Protein AF-A0A3M0K3V3-F1 (afdb_monomer)

Sequence (200 aa):
MVSILIENVFGGDDMLPFDIKQTYRFIFDAVGMIVFKQEWEDNCAKQLALITGADHLLHSSSLQRLMGTDPTMINPQAQAEGLRAHKVMTATHAAREAICSASTVIARPLPWSTIKQSESESFTQFVDRLQAALDSSALPSEAKGPVLAECLRQQCSSATKDILRSLPPGSNIADVIRHVTKEEHLAPIQAAVRTAINLP

Nearest PDB structures (foldseek):
  7no0-assembly1_A  TM=6.655E-01  e=4.918E-10  Rous sarcoma virus - Prague C
  7no2-assembly1_A  TM=5.886E-01  e=9.437E-09  Rous sarcoma virus - Prague C
  5a9e-assembly3_M  TM=5.666E-01  e=2.211E-08  Rous sarcoma virus
  5a9e-assembly1_C  TM=5.462E-01  e=1.098E-07  Rous sarcoma virus
  5a9e-assembly7_Q  TM=5.408E-01  e=5.179E-08  Rous sarcoma virus

InterPro domains:
  IPR008916 Retrovirus capsid, C-terminal [G3DSA:1.10.1200.30] (110-197)
  IPR008919 Retrovirus capsid, N-terminal [G3DSA:1.10.375.10] (1-105)
  IPR008919 Retrovirus capsid, N-terminal [SSF47943] (5-99)
  IPR045345 Retroviral nucleocapsid Gag protein p24, C-terminal domain [PF19317] (111-178)
  IPR050195 Primate lentivirus group Gag polyprotein-like [PTHR40389] (5-180)

pLDDT: mean 85.59, std 10.8, range [44.0, 96.88]

Solvent-accessible surface area (backbone atoms only — not comparable to full-atom values): 11490 Å² total; per-residue (Å²): 110,70,68,60,51,48,46,71,77,53,63,87,66,74,37,52,43,54,52,49,58,57,60,47,59,78,76,34,56,79,69,39,46,53,48,26,52,52,40,25,50,53,40,44,47,56,61,59,70,67,64,84,49,86,86,35,89,66,49,94,63,50,63,40,57,45,61,36,63,32,86,87,25,72,48,63,68,42,35,65,75,70,46,54,69,71,50,29,44,49,34,34,51,22,40,53,56,9,47,57,53,28,48,61,71,61,52,72,66,62,56,51,89,74,56,60,38,48,92,90,52,55,70,66,62,40,49,52,54,42,48,53,21,46,71,75,39,94,63,55,78,83,49,46,60,63,50,48,56,53,42,58,72,69,28,45,30,71,72,54,45,59,56,57,68,75,52,67,88,87,64,51,71,69,58,50,50,57,49,49,59,51,49,64,64,43,47,64,55,54,52,51,51,53,52,64,71,68,58,132

Mean predicted aligned error: 12.03 Å

Organism: NCBI:txid333673

Foldseek 3Di:
DLLVCLCVVQVPDQDFLVRLVVVCPVVDDPVLVVQLVVQLLVQLVVVVVPDDDCPDPCRVPDSCLLNQNPPQRVDVVSNVVVDDPVSSVSSSVSSSRSCVVSCLVPDPLDQLVPQAADPPHAPVRSLVSSLVNLVSDPDDPVVSQVVSVVCQCPRYDPVLNVQQVVDDPPDHPVRSVVRSNVVVVCVVVVVVVVVVVPDD

Secondary structure (DSSP, 8-state):
-HHHHHHHHHSS----HHHHHHHHTTT--HHHHHHHHHHHHHHHHHHHHT--STTSTTTT--HHHHTT--GGG-SHHHHHHHS-HHHHHHHHHHHHHHHHHHHHHH--PPPGGG----TTS-HHHHHHHHHHHHHTSS--HHHHHHHHHHHHHHHS-HHHHHHHTTSPTT--HHHHHHHHHHHHHHHHHHHHHHHHHT--

Radius of gyration: 24.45 Å; Cα contacts (8 Å, |Δi|>4): 172; chains: 1; bounding box: 53×47×76 Å

Structure (mmCIF, N/CA/C/O backbone):
data_AF-A0A3M0K3V3-F1
#
_entry.id   AF-A0A3M0K3V3-F1
#
loop_
_atom_site.group_PDB
_atom_site.id
_atom_site.type_symbol
_atom_site.label_atom_id
_atom_site.label_alt_id
_atom_site.label_comp_id
_atom_site.label_asym_id
_atom_site.label_entity_id
_atom_site.label_seq_id
_atom_site.pdbx_PDB_ins_code
_atom_site.Cartn_x
_atom_site.Cartn_y
_atom_site.Cartn_z
_atom_site.occupancy
_atom_site.B_iso_or_equiv
_atom_site.auth_seq_id
_atom_site.auth_comp_id
_atom_site.auth_asym_id
_atom_site.auth_atom_id
_atom_site.pdbx_PDB_model_num
ATOM 1 N N . MET A 1 1 ? -3.258 2.038 4.572 1.00 44.00 1 MET A N 1
ATOM 2 C CA . MET A 1 1 ? -2.436 3.275 4.587 1.00 44.00 1 MET A CA 1
ATOM 3 C C . MET A 1 1 ? -1.370 3.314 3.497 1.00 44.00 1 MET A C 1
ATOM 5 O O . MET A 1 1 ? -1.306 4.325 2.815 1.00 44.00 1 MET A O 1
ATOM 9 N N . VAL A 1 2 ? -0.568 2.259 3.291 1.00 50.28 2 VAL A N 1
ATOM 10 C CA . VAL A 1 2 ? 0.495 2.249 2.259 1.00 50.28 2 VAL A CA 1
ATOM 11 C C . VAL A 1 2 ? -0.061 2.488 0.844 1.00 50.28 2 VAL A C 1
ATOM 13 O O . VAL A 1 2 ? 0.464 3.344 0.145 1.00 50.28 2 VAL A O 1
ATOM 16 N N . SER A 1 3 ? -1.192 1.875 0.465 1.00 52.84 3 SER A N 1
ATOM 17 C CA . SER A 1 3 ? -1.798 2.099 -0.863 1.00 52.84 3 SER A CA 1
ATOM 18 C C . SER A 1 3 ? -2.249 3.544 -1.123 1.00 52.84 3 SER A C 1
ATOM 20 O O . SER A 1 3 ? -2.030 4.046 -2.213 1.00 52.84 3 SER A O 1
ATOM 22 N N . ILE A 1 4 ? -2.801 4.248 -0.126 1.00 53.72 4 ILE A N 1
ATOM 23 C CA . ILE A 1 4 ? -3.276 5.639 -0.292 1.00 53.72 4 ILE A CA 1
ATOM 24 C C . ILE A 1 4 ? -2.096 6.620 -0.383 1.00 53.72 4 ILE A C 1
ATOM 26 O O . ILE A 1 4 ? -2.151 7.584 -1.137 1.00 53.72 4 ILE A O 1
ATOM 30 N N . LEU A 1 5 ? -1.004 6.376 0.351 1.00 56.59 5 LEU A N 1
ATOM 31 C CA . LEU A 1 5 ? 0.225 7.168 0.216 1.00 56.59 5 LEU A CA 1
ATOM 32 C C . LEU A 1 5 ? 0.905 6.927 -1.136 1.00 56.59 5 LEU A C 1
ATOM 34 O O . LEU A 1 5 ? 1.424 7.871 -1.719 1.00 56.59 5 LEU A O 1
ATOM 38 N N . ILE A 1 6 ? 0.866 5.697 -1.657 1.00 60.03 6 ILE A N 1
ATOM 39 C CA . ILE A 1 6 ? 1.378 5.389 -2.997 1.00 60.03 6 ILE A CA 1
ATOM 40 C C . ILE A 1 6 ? 0.525 6.081 -4.069 1.00 60.03 6 ILE A C 1
ATOM 42 O O . ILE A 1 6 ? 1.064 6.714 -4.967 1.00 60.03 6 ILE A O 1
ATOM 46 N N . GLU A 1 7 ? -0.801 6.043 -3.965 1.00 56.75 7 GLU A N 1
ATOM 47 C CA . GLU A 1 7 ? -1.660 6.747 -4.923 1.00 56.75 7 GLU A CA 1
ATOM 48 C C . GLU A 1 7 ? -1.551 8.276 -4.808 1.00 56.75 7 GLU A C 1
ATOM 50 O O . GLU A 1 7 ? -1.544 8.959 -5.822 1.00 56.75 7 GLU A O 1
ATOM 55 N N . ASN A 1 8 ? -1.369 8.842 -3.614 1.00 57.31 8 ASN A N 1
ATOM 56 C CA . ASN A 1 8 ? -1.285 10.300 -3.452 1.00 57.31 8 ASN A CA 1
ATOM 57 C C . ASN A 1 8 ? 0.107 10.887 -3.744 1.00 57.31 8 ASN A C 1
ATOM 59 O O . ASN A 1 8 ? 0.194 12.016 -4.214 1.00 57.31 8 ASN A O 1
ATOM 63 N N . VAL A 1 9 ? 1.197 10.158 -3.470 1.00 58.03 9 VAL A N 1
ATOM 64 C CA . VAL A 1 9 ? 2.573 10.611 -3.772 1.00 58.03 9 VAL A CA 1
ATOM 65 C C . VAL A 1 9 ? 2.960 10.292 -5.218 1.00 58.03 9 VAL A C 1
ATOM 67 O O . VAL A 1 9 ? 3.797 10.982 -5.793 1.00 58.03 9 VAL A O 1
ATOM 70 N N . PHE A 1 10 ? 2.346 9.272 -5.824 1.00 57.00 10 PHE A N 1
ATOM 71 C CA . PHE A 1 10 ? 2.747 8.772 -7.138 1.00 57.00 10 PHE A CA 1
ATOM 72 C C . PHE A 1 10 ? 1.622 8.729 -8.168 1.00 57.00 10 PHE A C 1
ATOM 74 O O . PHE A 1 10 ? 1.891 8.282 -9.272 1.00 57.00 10 PHE A O 1
ATOM 81 N N . GLY A 1 11 ? 0.386 9.130 -7.860 1.00 57.09 11 GLY A N 1
ATOM 82 C CA . GLY A 1 11 ? -0.773 8.906 -8.737 1.00 57.09 11 GLY A CA 1
ATOM 83 C C . GLY A 1 11 ? -0.959 9.890 -9.890 1.00 57.09 11 GLY A C 1
ATOM 84 O O . GLY A 1 11 ? -1.790 9.621 -10.752 1.00 57.09 11 GLY A O 1
ATOM 85 N N . GLY A 1 12 ? -0.208 10.994 -9.941 1.00 63.62 12 GLY A N 1
ATOM 86 C CA . GLY A 1 12 ? -0.350 12.007 -10.997 1.00 63.62 12 GLY A CA 1
ATOM 87 C C . GLY A 1 12 ? 0.732 11.954 -12.073 1.00 63.62 12 GLY A C 1
ATOM 88 O O . GLY A 1 12 ? 0.415 11.936 -13.258 1.00 63.62 12 GLY A O 1
ATOM 89 N N . ASP A 1 13 ? 1.998 11.883 -11.656 1.00 76.62 13 ASP A N 1
ATOM 90 C CA . ASP A 1 13 ? 3.121 12.202 -12.538 1.00 76.62 13 ASP A CA 1
ATOM 91 C C . ASP A 1 13 ? 3.967 10.977 -12.902 1.00 76.62 13 ASP A C 1
ATOM 93 O O . ASP A 1 13 ? 4.193 10.068 -12.093 1.00 76.62 13 ASP A O 1
ATOM 97 N N . ASP A 1 14 ? 4.449 10.978 -14.142 1.00 88.50 14 ASP A N 1
ATOM 98 C CA . ASP A 1 14 ? 5.457 10.045 -14.628 1.00 88.50 14 ASP A CA 1
ATOM 99 C C . ASP A 1 14 ? 6.816 10.388 -14.021 1.00 88.50 14 ASP A C 1
ATOM 101 O O . ASP A 1 14 ? 7.276 11.528 -14.085 1.00 88.50 14 ASP A O 1
ATOM 105 N N . MET A 1 15 ? 7.482 9.388 -13.453 1.00 90.56 15 MET A N 1
ATOM 106 C CA . MET A 1 15 ? 8.757 9.559 -12.767 1.00 90.56 15 MET A CA 1
ATOM 107 C C . MET A 1 15 ? 9.889 8.941 -13.575 1.00 90.56 15 MET A C 1
ATOM 109 O O . MET A 1 15 ? 9.774 7.827 -14.097 1.00 90.56 15 MET A O 1
ATOM 113 N N . LEU A 1 16 ? 11.031 9.630 -13.641 1.00 94.25 16 LEU A N 1
ATOM 114 C CA . LEU A 1 16 ? 12.219 9.022 -14.223 1.00 94.25 16 LEU A CA 1
ATOM 115 C C . LEU A 1 16 ? 12.662 7.837 -13.351 1.00 94.25 16 LEU A C 1
ATOM 117 O O . LEU A 1 16 ? 12.453 7.840 -12.133 1.00 94.25 16 LEU A O 1
ATOM 121 N N . PRO A 1 17 ? 13.346 6.834 -13.926 1.00 94.12 17 PRO A N 1
ATOM 122 C CA . PRO A 1 17 ? 13.911 5.732 -13.151 1.00 94.12 17 PRO A CA 1
ATOM 123 C C . PRO A 1 17 ? 14.809 6.186 -11.989 1.00 94.12 17 PRO A C 1
ATOM 125 O O . PRO A 1 17 ? 14.917 5.492 -10.978 1.00 94.12 17 PRO A O 1
ATOM 128 N N . PHE A 1 18 ? 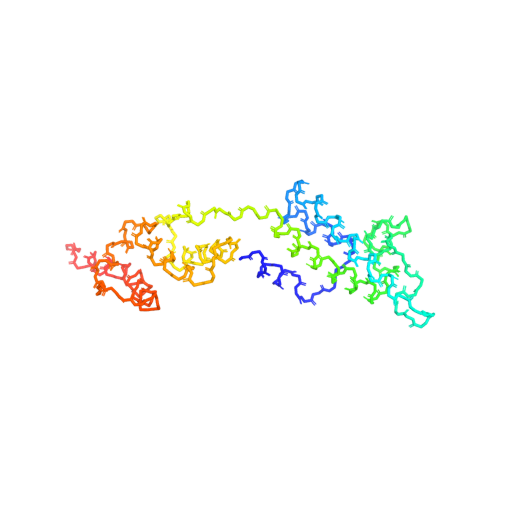15.470 7.338 -12.121 1.00 93.44 18 PHE A N 1
ATOM 129 C CA . PHE A 1 18 ? 16.208 7.974 -11.037 1.00 93.44 18 PHE A CA 1
ATOM 130 C C . PHE A 1 18 ? 15.284 8.385 -9.886 1.00 93.44 18 PHE A C 1
ATOM 132 O O . PHE A 1 18 ? 15.542 7.991 -8.748 1.00 93.44 18 PHE A O 1
ATOM 139 N N . ASP A 1 19 ? 14.207 9.115 -10.177 1.00 91.31 19 ASP A N 1
ATOM 140 C CA . ASP A 1 19 ? 13.255 9.605 -9.177 1.00 91.31 19 ASP A CA 1
ATOM 141 C C . ASP A 1 19 ? 12.572 8.439 -8.467 1.00 91.31 19 ASP A C 1
ATOM 143 O O . ASP A 1 19 ? 12.566 8.388 -7.244 1.00 91.31 19 ASP A O 1
ATOM 147 N N . ILE A 1 20 ? 12.135 7.430 -9.225 1.00 91.19 20 ILE A N 1
ATOM 148 C CA . ILE A 1 20 ? 11.633 6.145 -8.718 1.00 91.19 20 ILE A CA 1
ATOM 149 C C . ILE A 1 20 ? 12.581 5.589 -7.643 1.00 91.19 20 ILE A C 1
ATOM 151 O O . ILE A 1 20 ? 12.189 5.386 -6.494 1.00 91.19 20 ILE A O 1
ATOM 155 N N . LYS A 1 21 ? 13.869 5.416 -7.965 1.00 90.00 21 LYS A N 1
ATOM 156 C CA . LYS A 1 21 ? 14.853 4.878 -7.010 1.00 90.00 21 LYS A CA 1
ATOM 157 C C . LYS A 1 21 ? 15.019 5.749 -5.770 1.00 90.00 21 LYS A C 1
ATOM 159 O O . LYS A 1 21 ? 15.239 5.195 -4.696 1.00 90.00 21 LYS A O 1
ATOM 164 N N . GLN A 1 22 ? 14.973 7.075 -5.898 1.00 88.44 22 GLN A N 1
ATOM 165 C CA . GLN A 1 22 ? 15.101 7.964 -4.743 1.00 88.44 22 GLN A CA 1
ATOM 166 C C . GLN A 1 22 ? 13.856 7.902 -3.865 1.00 88.44 22 GLN A C 1
ATOM 168 O O . GLN A 1 22 ? 13.972 7.689 -2.660 1.00 88.44 22 GLN A O 1
ATOM 173 N N . THR A 1 23 ? 12.672 8.015 -4.459 1.00 85.69 23 THR A N 1
ATOM 174 C CA . THR A 1 23 ? 11.418 8.071 -3.714 1.00 85.69 23 THR A CA 1
ATOM 175 C C . THR A 1 23 ? 11.155 6.763 -2.970 1.00 85.69 23 THR A C 1
ATOM 177 O 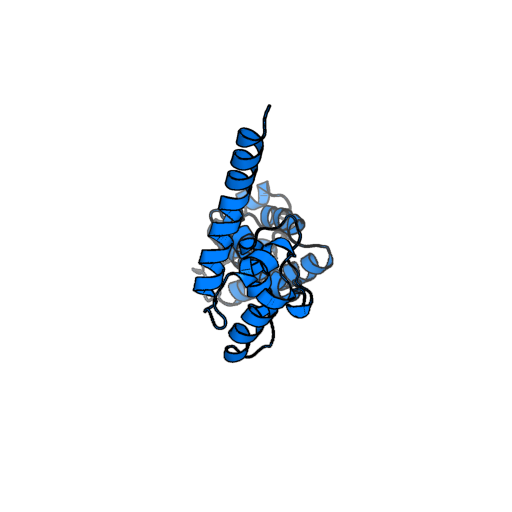O . THR A 1 23 ? 10.779 6.784 -1.799 1.00 85.69 23 THR A O 1
ATOM 180 N N . TYR A 1 24 ? 11.443 5.608 -3.578 1.00 83.19 24 TYR A N 1
ATOM 181 C CA . TYR A 1 24 ? 11.188 4.319 -2.922 1.00 83.19 24 TYR A CA 1
ATOM 182 C C . TYR A 1 24 ? 12.138 3.997 -1.768 1.00 83.19 24 TYR A C 1
ATOM 184 O O . TYR A 1 24 ? 11.752 3.255 -0.865 1.00 83.19 24 TYR A O 1
ATOM 192 N N . ARG A 1 25 ? 13.315 4.631 -1.696 1.00 84.25 25 ARG A N 1
ATOM 193 C CA . ARG A 1 25 ? 14.196 4.530 -0.517 1.00 84.25 25 ARG A CA 1
ATOM 194 C C . ARG A 1 25 ? 13.604 5.156 0.743 1.00 84.25 25 ARG A C 1
ATOM 196 O O . ARG A 1 25 ? 14.076 4.849 1.831 1.00 84.25 25 ARG A O 1
ATOM 203 N N . PHE A 1 26 ? 12.605 6.027 0.612 1.00 81.62 26 PHE A N 1
ATOM 204 C CA . PHE A 1 26 ? 11.873 6.568 1.759 1.00 81.62 26 PHE A CA 1
ATOM 205 C C . PHE A 1 26 ? 10.733 5.651 2.219 1.00 81.62 26 PHE A C 1
ATOM 207 O O . PHE A 1 26 ? 10.232 5.821 3.327 1.00 81.62 26 PHE A O 1
ATOM 214 N N . ILE A 1 27 ? 10.319 4.692 1.385 1.00 78.50 27 ILE A N 1
ATOM 215 C CA . ILE A 1 27 ? 9.179 3.804 1.651 1.00 78.50 27 ILE A CA 1
ATOM 216 C C . ILE A 1 27 ? 9.640 2.473 2.235 1.00 78.50 27 ILE A C 1
ATOM 218 O O . ILE A 1 27 ? 9.008 1.954 3.153 1.00 78.50 27 ILE A O 1
ATOM 222 N N . PHE A 1 28 ? 10.737 1.925 1.717 1.00 83.75 28 PHE A N 1
ATOM 223 C CA . PHE A 1 28 ? 11.230 0.616 2.116 1.00 83.75 28 PHE A CA 1
ATOM 224 C C . PHE A 1 28 ? 12.559 0.696 2.860 1.00 83.75 28 PHE A C 1
ATOM 226 O O . PHE A 1 28 ? 13.449 1.475 2.517 1.00 83.75 28 PHE A O 1
ATOM 233 N N . ASP A 1 29 ? 12.707 -0.177 3.856 1.00 82.62 29 ASP A N 1
ATOM 234 C CA . ASP A 1 29 ? 13.995 -0.462 4.477 1.00 82.62 29 ASP A CA 1
ATOM 235 C C . ASP A 1 29 ? 14.894 -1.299 3.542 1.00 82.62 29 ASP A C 1
ATOM 237 O O . ASP A 1 29 ? 14.541 -1.612 2.403 1.00 82.62 29 ASP A O 1
ATOM 241 N N . ALA A 1 30 ? 16.089 -1.671 4.008 1.00 85.44 30 ALA A N 1
ATOM 242 C CA . ALA A 1 30 ? 17.052 -2.401 3.184 1.00 85.44 30 ALA A CA 1
ATOM 243 C C . ALA A 1 30 ? 16.507 -3.738 2.644 1.00 85.44 30 ALA A C 1
ATOM 245 O O . ALA A 1 30 ? 16.798 -4.089 1.502 1.00 85.44 30 ALA A O 1
ATOM 246 N N . VAL A 1 31 ? 15.712 -4.469 3.436 1.00 85.62 31 VAL A N 1
ATOM 247 C CA . VAL A 1 31 ? 15.115 -5.745 3.011 1.00 85.62 31 VAL A CA 1
ATOM 248 C C . VAL A 1 31 ? 14.016 -5.483 1.994 1.00 85.62 31 VAL A C 1
ATOM 250 O O . VAL A 1 31 ? 13.957 -6.138 0.953 1.00 85.62 31 VAL A O 1
ATOM 253 N N . GLY A 1 32 ? 13.182 -4.480 2.254 1.00 86.69 32 GLY A N 1
ATOM 254 C CA . GLY A 1 32 ? 12.108 -4.126 1.354 1.00 86.69 32 GLY A CA 1
ATOM 255 C C . GLY A 1 32 ? 12.575 -3.620 -0.005 1.00 86.69 32 GLY A C 1
ATOM 256 O O . GLY A 1 32 ? 11.995 -3.965 -1.033 1.00 86.69 32 GLY A O 1
ATOM 257 N N . MET A 1 33 ? 13.692 -2.894 -0.027 1.00 88.88 33 MET A N 1
ATOM 258 C CA . MET A 1 33 ? 14.334 -2.443 -1.258 1.00 88.88 33 MET A CA 1
ATOM 259 C C . MET A 1 33 ? 14.835 -3.600 -2.133 1.00 88.88 33 MET A C 1
ATOM 261 O O . MET A 1 33 ? 14.846 -3.461 -3.356 1.00 88.88 33 MET A O 1
ATOM 265 N N . ILE A 1 34 ? 15.231 -4.736 -1.543 1.00 91.31 34 ILE A N 1
ATOM 266 C CA . ILE A 1 34 ? 15.637 -5.930 -2.303 1.00 91.31 34 ILE A CA 1
ATOM 267 C C . ILE A 1 34 ? 14.433 -6.507 -3.050 1.00 91.31 34 ILE A C 1
ATOM 269 O O . ILE A 1 34 ? 14.517 -6.722 -4.258 1.00 91.31 34 ILE A O 1
ATOM 273 N N . VAL A 1 35 ? 13.314 -6.702 -2.345 1.00 91.00 35 VAL A N 1
ATOM 274 C CA . VAL A 1 35 ? 12.078 -7.244 -2.932 1.00 91.00 35 VAL A CA 1
ATOM 275 C C . VAL A 1 35 ? 11.540 -6.301 -4.005 1.00 91.00 35 VAL A C 1
ATOM 277 O O . VAL A 1 35 ? 11.311 -6.724 -5.132 1.00 91.00 35 VAL A O 1
ATOM 280 N N . PHE A 1 36 ? 11.429 -5.005 -3.696 1.00 92.50 36 PHE A N 1
ATOM 281 C CA . PHE A 1 36 ? 10.979 -3.993 -4.652 1.00 92.50 36 PHE A CA 1
ATOM 282 C C . PHE A 1 36 ? 11.805 -3.995 -5.943 1.00 92.50 36 PHE A C 1
ATOM 284 O O . PHE A 1 36 ? 11.238 -3.966 -7.034 1.00 92.50 36 PHE A O 1
ATOM 291 N N . LYS A 1 37 ? 13.140 -4.039 -5.839 1.00 93.88 37 LYS A N 1
ATOM 292 C CA . LYS A 1 37 ? 14.011 -4.025 -7.018 1.00 93.88 37 LYS A CA 1
ATOM 293 C C . LYS A 1 37 ? 13.753 -5.235 -7.920 1.00 93.88 37 LYS A C 1
ATOM 295 O O . LYS A 1 37 ? 13.708 -5.053 -9.133 1.00 93.88 37 LYS A O 1
ATOM 300 N N . GLN A 1 38 ? 13.591 -6.424 -7.336 1.00 95.38 38 GLN A N 1
ATOM 301 C CA . GLN A 1 38 ? 13.311 -7.642 -8.097 1.00 95.38 38 GLN A CA 1
ATOM 302 C C . GLN A 1 38 ? 11.947 -7.563 -8.792 1.00 95.38 38 GLN A C 1
ATOM 304 O O . GLN A 1 38 ? 11.866 -7.771 -9.996 1.00 95.38 38 GLN A O 1
ATOM 309 N N . GLU A 1 39 ? 10.900 -7.172 -8.063 1.00 94.94 39 GLU A N 1
ATOM 310 C CA . GLU A 1 39 ? 9.550 -7.023 -8.620 1.00 94.94 39 GLU A CA 1
ATOM 311 C C . GLU A 1 39 ? 9.507 -5.987 -9.755 1.00 94.94 39 GLU A C 1
ATOM 313 O O . GLU A 1 39 ? 8.853 -6.185 -10.780 1.00 94.94 39 GLU A O 1
ATOM 318 N N . TRP A 1 40 ? 10.237 -4.876 -9.612 1.00 96.06 40 TRP A N 1
ATOM 319 C CA . TRP A 1 40 ? 10.295 -3.839 -10.642 1.00 96.06 40 TRP A CA 1
ATOM 320 C C . TRP A 1 40 ? 11.020 -4.320 -11.902 1.00 96.06 40 TRP A C 1
ATOM 322 O O . TRP A 1 40 ? 10.567 -4.045 -13.017 1.00 96.06 40 TRP A O 1
ATOM 332 N N . GLU A 1 41 ? 12.106 -5.076 -11.731 1.00 96.88 41 GLU A N 1
ATOM 333 C CA . GLU A 1 41 ? 12.832 -5.710 -12.828 1.00 96.88 41 GLU A CA 1
ATOM 334 C C . GLU A 1 41 ? 11.941 -6.706 -13.583 1.00 96.88 41 GLU A C 1
ATOM 336 O O . GLU A 1 41 ? 11.815 -6.610 -14.807 1.00 96.88 41 GLU A O 1
ATOM 341 N N . ASP A 1 42 ? 11.252 -7.587 -12.856 1.00 96.81 42 ASP A N 1
ATOM 342 C CA . ASP A 1 42 ? 10.353 -8.591 -13.426 1.00 96.81 42 ASP A CA 1
ATOM 343 C C . ASP A 1 42 ? 9.194 -7.935 -14.188 1.00 96.81 42 ASP A C 1
ATOM 345 O O . ASP A 1 42 ? 8.851 -8.353 -15.297 1.00 96.81 42 ASP A O 1
ATOM 349 N N . ASN A 1 43 ? 8.606 -6.868 -13.642 1.00 95.88 43 ASN A N 1
ATOM 350 C CA . ASN A 1 43 ? 7.525 -6.141 -14.305 1.00 95.88 43 ASN A CA 1
ATOM 351 C C . ASN A 1 43 ? 8.010 -5.415 -15.568 1.00 95.88 43 ASN A C 1
ATOM 353 O O . ASN A 1 43 ? 7.351 -5.493 -16.605 1.00 95.88 43 ASN A O 1
ATOM 357 N N . CYS A 1 44 ? 9.190 -4.787 -15.542 1.00 95.00 44 CYS A N 1
ATOM 358 C CA . CYS A 1 44 ? 9.791 -4.213 -16.749 1.00 95.00 44 CYS A CA 1
ATOM 359 C C . CYS A 1 44 ? 10.081 -5.287 -17.808 1.00 95.00 44 CYS A C 1
ATOM 361 O O . CYS A 1 44 ? 9.816 -5.076 -18.994 1.00 95.00 44 CYS A O 1
ATOM 363 N N . ALA A 1 45 ? 10.599 -6.447 -17.398 1.00 95.25 45 ALA A N 1
ATOM 364 C CA . ALA A 1 45 ? 10.885 -7.561 -18.295 1.00 95.25 45 ALA A CA 1
ATOM 365 C C . ALA A 1 45 ? 9.609 -8.106 -18.956 1.00 95.25 45 ALA A C 1
ATOM 367 O O . ALA A 1 45 ? 9.602 -8.323 -20.169 1.00 95.25 45 ALA A O 1
ATOM 368 N N . LYS A 1 46 ? 8.507 -8.240 -18.202 1.00 94.19 46 LYS A N 1
ATOM 369 C CA . LYS A 1 46 ? 7.189 -8.614 -18.746 1.00 94.19 46 LYS A CA 1
ATOM 370 C C . LYS A 1 46 ? 6.734 -7.639 -19.833 1.00 94.19 46 LYS A C 1
ATOM 372 O O . LYS A 1 46 ? 6.329 -8.080 -20.902 1.00 94.19 46 LYS A O 1
ATOM 377 N N . GLN A 1 47 ? 6.854 -6.329 -19.604 1.00 91.62 47 GLN A N 1
ATOM 378 C CA . GLN A 1 47 ? 6.467 -5.314 -20.595 1.00 91.62 47 GLN A CA 1
ATOM 379 C C . GLN A 1 47 ? 7.318 -5.386 -21.873 1.00 91.62 47 GLN A C 1
ATOM 381 O O . GLN A 1 47 ? 6.805 -5.220 -22.978 1.00 91.62 47 GLN A O 1
ATOM 386 N N . LEU A 1 48 ? 8.616 -5.674 -21.747 1.00 91.25 48 LEU A N 1
ATOM 387 C CA . LEU A 1 48 ? 9.501 -5.851 -22.903 1.00 91.25 48 LEU A CA 1
ATOM 388 C C . LEU A 1 48 ? 9.214 -7.145 -23.678 1.00 91.25 48 LEU A C 1
ATOM 390 O O . LEU A 1 48 ? 9.363 -7.164 -24.897 1.00 91.25 48 LEU A O 1
ATOM 394 N N . ALA A 1 49 ? 8.768 -8.207 -23.006 1.00 90.00 49 ALA A N 1
ATOM 395 C CA . ALA A 1 49 ? 8.398 -9.464 -23.657 1.00 90.00 49 ALA A CA 1
ATOM 396 C C . ALA A 1 49 ? 7.157 -9.337 -24.564 1.00 90.00 49 ALA A C 1
ATOM 398 O O . ALA A 1 49 ? 6.968 -10.158 -25.458 1.00 90.00 49 ALA A O 1
ATOM 399 N N . LEU A 1 50 ? 6.332 -8.300 -24.369 1.00 87.62 50 LEU A N 1
ATOM 400 C CA . LEU A 1 50 ? 5.142 -8.019 -25.183 1.00 87.62 50 LEU A CA 1
ATOM 401 C C . LEU A 1 50 ? 5.452 -7.283 -26.502 1.00 87.62 50 LEU A C 1
ATOM 403 O O . LEU A 1 50 ? 4.545 -7.026 -27.295 1.00 87.62 50 LEU A O 1
ATOM 407 N N . ILE A 1 51 ? 6.719 -6.947 -26.768 1.00 87.12 51 ILE A N 1
ATOM 408 C CA . ILE A 1 51 ? 7.129 -6.271 -28.004 1.00 87.12 51 ILE A CA 1
ATOM 409 C C . ILE A 1 51 ? 6.959 -7.227 -29.193 1.00 87.12 51 ILE A C 1
ATOM 411 O O . ILE A 1 51 ? 7.687 -8.204 -29.334 1.00 87.12 51 ILE A O 1
ATOM 415 N N . THR A 1 52 ? 6.024 -6.909 -30.086 1.00 76.31 52 THR A N 1
ATOM 416 C CA . THR A 1 52 ? 5.662 -7.758 -31.237 1.00 76.31 52 THR A CA 1
ATOM 417 C C . THR A 1 52 ? 6.074 -7.183 -32.598 1.00 76.31 52 THR A C 1
ATOM 419 O O . THR A 1 52 ? 5.887 -7.845 -33.616 1.00 76.31 52 THR A O 1
ATOM 422 N N . GLY A 1 53 ? 6.674 -5.986 -32.651 1.00 76.44 53 GLY A N 1
ATOM 423 C CA . GLY A 1 53 ? 7.094 -5.364 -33.912 1.00 76.44 53 GLY A CA 1
ATOM 424 C C . GLY A 1 53 ? 7.785 -4.005 -33.761 1.00 76.44 53 GLY A C 1
ATOM 425 O O . GLY A 1 53 ? 7.875 -3.454 -32.663 1.00 76.44 53 GLY A O 1
ATOM 426 N N . ALA A 1 54 ? 8.267 -3.464 -34.885 1.00 75.12 54 ALA A N 1
ATOM 427 C CA . ALA A 1 54 ? 9.020 -2.206 -34.943 1.00 75.12 54 ALA A CA 1
ATOM 428 C C . ALA A 1 54 ? 8.201 -0.959 -34.557 1.00 75.12 54 ALA A C 1
ATOM 430 O O . ALA A 1 54 ? 8.769 0.029 -34.092 1.00 75.12 54 ALA A O 1
ATOM 431 N N . ASP A 1 55 ? 6.876 -1.037 -34.692 1.00 79.62 55 ASP A N 1
ATOM 432 C CA . ASP A 1 55 ? 5.942 0.040 -34.343 1.00 79.62 55 ASP A CA 1
ATOM 433 C C . ASP A 1 55 ? 5.571 0.061 -32.851 1.00 79.62 55 ASP A C 1
ATOM 435 O O . ASP A 1 55 ? 4.889 0.974 -32.383 1.00 79.62 55 ASP A O 1
ATOM 439 N N . HIS A 1 56 ? 6.010 -0.938 -32.077 1.00 82.56 56 HIS A N 1
ATOM 440 C CA . HIS A 1 56 ? 5.720 -0.997 -30.649 1.00 82.56 56 HIS A CA 1
ATOM 441 C C . HIS A 1 56 ? 6.357 0.198 -29.926 1.00 82.56 56 HIS A C 1
ATOM 443 O O . HIS A 1 56 ? 7.519 0.523 -30.155 1.00 82.56 56 HIS A O 1
ATOM 449 N N . LEU A 1 57 ? 5.645 0.830 -28.988 1.00 81.69 57 LEU A N 1
ATOM 450 C CA . LEU A 1 57 ? 6.147 2.024 -28.288 1.00 81.69 57 LEU A CA 1
ATOM 451 C C . LEU A 1 57 ? 7.476 1.757 -27.568 1.00 81.69 57 LEU A C 1
ATOM 453 O O . LEU A 1 57 ? 8.378 2.584 -27.572 1.00 81.69 57 LEU A O 1
ATOM 457 N N . LEU A 1 58 ? 7.638 0.560 -27.007 1.00 83.00 58 LEU A N 1
ATOM 458 C CA . LEU A 1 58 ? 8.886 0.126 -26.369 1.00 83.00 58 LEU A CA 1
ATOM 459 C C . LEU A 1 58 ? 9.940 -0.428 -27.336 1.00 83.00 58 LEU A C 1
ATOM 461 O O . LEU A 1 58 ? 10.983 -0.895 -26.879 1.00 83.00 58 LEU A O 1
ATOM 465 N N . HIS A 1 59 ? 9.714 -0.373 -28.650 1.00 79.12 59 HIS A N 1
ATOM 466 C CA . HIS A 1 59 ? 10.716 -0.772 -29.630 1.00 79.12 59 HIS A CA 1
ATOM 467 C C . HIS A 1 59 ? 12.013 0.017 -29.390 1.00 79.12 59 HIS A C 1
ATOM 469 O O . HIS A 1 59 ? 11.977 1.206 -29.057 1.00 79.12 59 HIS A O 1
ATOM 475 N N . SER A 1 60 ? 13.170 -0.646 -29.502 1.00 82.12 60 SER A N 1
ATOM 476 C CA . SER A 1 60 ? 14.510 -0.143 -29.121 1.00 82.12 60 SER A CA 1
ATOM 477 C C . SER A 1 60 ? 14.735 0.170 -27.631 1.00 82.12 60 SER A C 1
ATOM 479 O O . SER A 1 60 ? 15.751 0.765 -27.268 1.00 82.12 60 SER A O 1
ATOM 481 N N . SER A 1 61 ? 13.797 -0.162 -26.743 1.00 88.50 61 SER A N 1
ATOM 482 C CA . SER A 1 61 ? 14.039 -0.085 -25.301 1.00 88.50 61 SER A CA 1
ATOM 483 C C . SER A 1 61 ? 14.776 -1.326 -24.796 1.00 88.50 61 SER A C 1
ATOM 485 O O . SER A 1 61 ? 14.815 -2.361 -25.454 1.00 88.50 61 SER A O 1
ATOM 487 N N . SER A 1 62 ? 15.355 -1.215 -23.607 1.00 92.06 62 SER A N 1
ATOM 488 C CA . SER A 1 62 ? 15.983 -2.323 -22.894 1.00 92.06 62 SER A CA 1
ATOM 489 C C . SER A 1 62 ? 15.588 -2.276 -21.425 1.00 92.06 62 SER A C 1
ATOM 491 O O . SER A 1 62 ? 15.149 -1.237 -20.919 1.00 92.06 62 SER A O 1
ATOM 493 N N . LEU A 1 63 ? 15.785 -3.392 -20.725 1.00 94.44 63 LEU A N 1
ATOM 494 C CA . LEU A 1 63 ? 15.558 -3.467 -19.284 1.00 94.44 63 LEU A CA 1
ATOM 495 C C . LEU A 1 63 ? 16.417 -2.434 -18.547 1.00 94.44 63 LEU A C 1
ATOM 497 O O . LEU A 1 63 ? 15.921 -1.707 -17.694 1.00 94.44 63 LEU A O 1
ATOM 501 N N . GLN A 1 64 ? 17.679 -2.286 -18.957 1.00 94.06 64 GLN A N 1
ATOM 502 C CA . GLN A 1 64 ? 18.593 -1.297 -18.385 1.00 94.06 64 GLN A CA 1
ATOM 503 C C . GLN A 1 64 ? 18.093 0.139 -18.570 1.00 94.06 64 GLN A C 1
ATOM 505 O O . GLN A 1 64 ? 18.266 0.972 -17.681 1.00 94.06 64 GLN A O 1
ATOM 510 N N . ARG A 1 65 ? 17.431 0.436 -19.696 1.00 93.06 65 ARG A N 1
ATOM 511 C CA . ARG A 1 65 ? 16.826 1.750 -19.922 1.00 93.06 65 ARG A CA 1
ATOM 512 C C . ARG A 1 65 ? 15.611 1.982 -19.032 1.00 93.06 65 ARG A C 1
ATOM 514 O O . ARG A 1 65 ? 15.542 3.003 -18.363 1.00 93.06 65 ARG A O 1
ATOM 521 N N . LEU A 1 66 ? 14.688 1.028 -18.953 1.00 94.19 66 LEU A N 1
ATOM 522 C CA . LEU A 1 66 ? 13.516 1.165 -18.076 1.00 94.19 66 LEU A CA 1
ATOM 523 C C . LEU A 1 66 ? 13.905 1.251 -16.592 1.00 94.19 66 LEU A C 1
ATOM 525 O O . LEU A 1 66 ? 13.300 2.002 -15.837 1.00 94.19 66 LEU A O 1
ATOM 529 N N . MET A 1 67 ? 14.971 0.556 -16.197 1.00 94.00 67 MET A N 1
ATOM 530 C CA . MET A 1 67 ? 15.486 0.551 -14.828 1.00 94.00 67 MET A CA 1
ATOM 531 C C . MET A 1 67 ? 16.479 1.686 -14.542 1.00 94.00 67 MET A C 1
ATOM 533 O O . MET A 1 67 ? 17.005 1.767 -13.430 1.00 94.00 67 MET A O 1
ATOM 537 N N . GLY A 1 68 ? 16.813 2.550 -15.508 1.00 93.19 68 GLY A N 1
ATOM 538 C CA . GLY A 1 68 ? 17.797 3.623 -15.307 1.00 93.19 68 GLY A CA 1
ATOM 539 C C . GLY A 1 68 ? 19.191 3.127 -14.917 1.00 93.19 68 GLY A C 1
ATOM 540 O O . GLY A 1 68 ? 19.828 3.723 -14.049 1.00 93.19 68 GLY A O 1
ATOM 541 N N . THR A 1 69 ? 19.607 1.973 -15.434 1.00 92.75 69 THR A N 1
ATOM 542 C CA . THR A 1 69 ? 20.936 1.369 -15.232 1.00 92.75 69 THR A CA 1
ATOM 543 C C . THR A 1 69 ? 21.766 1.327 -16.515 1.00 92.75 69 THR A C 1
ATOM 545 O O . THR A 1 69 ? 22.912 0.884 -16.478 1.00 92.75 69 THR A O 1
ATOM 548 N N . ASP A 1 70 ? 21.217 1.800 -17.636 1.00 93.06 70 ASP A N 1
ATOM 549 C CA . ASP A 1 70 ? 21.957 1.963 -18.888 1.00 93.06 70 ASP A CA 1
ATOM 550 C C . ASP A 1 70 ? 23.090 3.002 -18.693 1.00 93.06 70 ASP A C 1
ATOM 552 O O . ASP A 1 70 ? 22.825 4.115 -18.214 1.00 93.06 70 ASP A O 1
ATOM 556 N N . PRO A 1 71 ? 24.350 2.666 -19.043 1.00 91.19 71 PRO A N 1
ATOM 557 C CA . PRO A 1 71 ? 25.499 3.553 -18.867 1.00 91.19 71 PRO A CA 1
ATOM 558 C C . PRO A 1 71 ? 25.359 4.928 -19.529 1.00 91.19 71 PRO A C 1
ATOM 560 O O . PRO A 1 71 ? 25.983 5.884 -19.071 1.00 91.19 71 PRO A O 1
ATOM 563 N N . THR A 1 72 ? 24.543 5.062 -20.580 1.00 89.81 72 THR A N 1
ATOM 564 C CA . THR A 1 72 ? 24.356 6.344 -21.275 1.00 89.81 72 THR A CA 1
ATOM 565 C C . THR A 1 72 ? 23.399 7.290 -20.547 1.00 89.81 72 THR A C 1
ATOM 567 O O . THR A 1 72 ? 23.195 8.409 -21.003 1.00 89.81 72 THR A O 1
ATOM 570 N N . MET A 1 73 ? 22.770 6.857 -19.450 1.00 88.38 73 MET A N 1
ATOM 571 C CA . MET A 1 73 ? 21.691 7.588 -18.769 1.00 88.38 73 MET A CA 1
ATOM 572 C C . MET A 1 73 ? 21.686 7.342 -17.249 1.00 88.38 73 MET A C 1
ATOM 574 O O . MET A 1 73 ? 20.656 7.081 -16.623 1.00 88.38 73 MET A O 1
ATOM 578 N N . ILE A 1 74 ? 22.876 7.431 -16.648 1.00 84.69 74 ILE A N 1
ATOM 579 C CA . ILE A 1 74 ? 23.106 7.235 -15.206 1.00 84.69 74 ILE A CA 1
ATOM 580 C C . ILE A 1 74 ? 22.507 8.376 -14.364 1.00 84.69 74 ILE A C 1
ATOM 582 O O . ILE A 1 74 ? 22.062 8.146 -13.241 1.00 84.69 74 ILE A O 1
ATOM 586 N N . ASN A 1 75 ? 22.503 9.605 -14.888 1.00 90.50 75 ASN A N 1
ATOM 587 C CA . ASN A 1 75 ? 22.025 10.797 -14.183 1.00 90.50 75 ASN A CA 1
ATOM 588 C C . ASN A 1 75 ? 20.609 11.204 -14.657 1.00 90.50 75 ASN A C 1
ATOM 590 O O . ASN A 1 75 ? 20.225 10.853 -15.776 1.00 90.50 75 ASN A O 1
ATOM 594 N N . PRO A 1 76 ? 19.831 11.936 -13.837 1.00 92.94 76 PRO A N 1
ATOM 595 C CA . PRO A 1 76 ? 18.449 12.290 -14.170 1.00 92.94 76 PRO A CA 1
ATOM 596 C C . PRO A 1 76 ? 18.329 13.149 -15.437 1.00 92.94 76 PRO A C 1
ATOM 598 O O . PRO A 1 76 ? 17.405 12.938 -16.214 1.00 92.94 76 PRO A O 1
ATOM 601 N N . GLN A 1 77 ? 19.283 14.046 -15.710 1.00 93.62 77 GLN A N 1
ATOM 602 C CA . GLN A 1 77 ? 19.271 14.875 -16.923 1.00 93.62 77 GLN A CA 1
ATOM 603 C C . GLN A 1 77 ? 19.354 14.014 -18.193 1.00 93.62 77 GLN A C 1
ATOM 605 O O . GLN A 1 77 ? 18.540 14.143 -19.102 1.00 93.62 77 GLN A O 1
ATOM 610 N N . ALA A 1 78 ? 20.285 13.061 -18.220 1.00 93.00 78 ALA A N 1
ATOM 611 C CA . ALA A 1 78 ? 20.445 12.127 -19.327 1.00 93.00 78 ALA A CA 1
ATOM 612 C C . ALA A 1 78 ? 19.243 11.175 -19.466 1.00 93.00 78 ALA A C 1
ATOM 614 O O . ALA A 1 78 ? 18.931 10.730 -20.570 1.00 93.00 78 ALA A O 1
ATOM 615 N N . GLN A 1 79 ? 18.541 10.870 -18.369 1.00 93.88 79 GLN A N 1
ATOM 616 C CA . GLN A 1 79 ? 17.273 10.139 -18.428 1.00 93.88 79 GLN A CA 1
ATOM 617 C C . GLN A 1 79 ? 16.159 10.989 -19.039 1.00 93.88 79 GLN A C 1
ATOM 619 O O . GLN A 1 79 ? 15.460 10.489 -19.914 1.00 93.88 79 GLN A O 1
ATOM 624 N N . ALA A 1 80 ? 16.025 12.257 -18.642 1.00 91.69 80 ALA A N 1
ATOM 625 C CA . ALA A 1 80 ? 15.031 13.177 -19.195 1.00 91.69 80 ALA A CA 1
ATOM 626 C C . ALA A 1 80 ? 15.219 13.403 -20.706 1.00 91.69 80 ALA A C 1
ATOM 628 O O . ALA A 1 80 ? 14.248 13.475 -21.453 1.00 91.69 80 ALA A O 1
ATOM 629 N N . GLU A 1 81 ? 16.469 13.468 -21.168 1.00 90.25 81 GLU A N 1
ATOM 630 C CA . GLU A 1 81 ? 16.805 13.630 -22.588 1.00 90.25 81 GLU A CA 1
ATOM 631 C C . GLU A 1 81 ? 16.701 12.311 -23.376 1.00 90.25 81 GLU A C 1
ATOM 633 O O . GLU A 1 81 ? 16.292 12.295 -24.539 1.00 90.25 81 GLU A O 1
ATOM 638 N N . GLY A 1 82 ? 17.087 11.189 -22.759 1.00 86.38 82 GLY A N 1
ATOM 639 C CA . GLY A 1 82 ? 17.220 9.889 -23.420 1.00 86.38 82 GLY A CA 1
ATOM 640 C C . GLY A 1 82 ? 15.974 8.998 -23.380 1.00 86.38 82 GLY A C 1
ATOM 641 O O . GLY A 1 82 ? 15.848 8.079 -24.202 1.00 86.38 82 GLY A O 1
ATOM 642 N N . LEU A 1 83 ? 15.051 9.234 -22.443 1.00 90.38 83 LEU A N 1
ATOM 643 C CA . LEU A 1 83 ? 13.813 8.472 -22.299 1.00 90.38 83 LEU A CA 1
ATOM 644 C C . LEU A 1 83 ? 12.631 9.243 -22.874 1.00 90.38 83 LEU A C 1
ATOM 646 O O . LEU A 1 83 ? 12.246 10.310 -22.415 1.00 90.38 83 LEU A O 1
ATOM 650 N N . ARG A 1 84 ? 11.987 8.635 -23.870 1.00 91.12 84 ARG A N 1
ATOM 651 C CA . ARG A 1 84 ? 10.706 9.122 -24.383 1.00 91.12 84 ARG A CA 1
ATOM 652 C C . ARG A 1 84 ? 9.606 8.903 -23.344 1.00 91.12 84 ARG A C 1
ATOM 654 O O . ARG A 1 84 ? 9.647 7.908 -22.621 1.00 91.12 84 ARG A O 1
ATOM 661 N N . ALA A 1 85 ? 8.578 9.751 -23.371 1.00 89.88 85 ALA A N 1
ATOM 662 C CA . ALA A 1 85 ? 7.460 9.732 -22.421 1.00 89.88 85 ALA A CA 1
ATOM 663 C C . ALA A 1 85 ? 6.862 8.331 -22.190 1.00 89.88 85 ALA A C 1
ATOM 665 O O . ALA A 1 85 ? 6.715 7.906 -21.054 1.00 89.88 85 ALA A O 1
ATOM 666 N N . HIS A 1 86 ? 6.626 7.541 -23.244 1.00 89.50 86 HIS A N 1
ATOM 667 C CA . HIS A 1 86 ? 6.087 6.180 -23.092 1.00 89.50 86 HIS A CA 1
ATOM 668 C C . HIS A 1 86 ? 7.000 5.222 -22.311 1.00 89.50 86 HIS A C 1
ATOM 670 O O . HIS A 1 86 ? 6.502 4.321 -21.638 1.00 89.50 86 HIS A O 1
ATOM 676 N N . LYS A 1 87 ? 8.327 5.401 -22.369 1.00 91.81 87 LYS A N 1
ATOM 677 C CA . LYS A 1 87 ? 9.280 4.595 -21.589 1.00 91.81 87 LYS A CA 1
ATOM 678 C C . LYS A 1 87 ? 9.236 5.002 -20.119 1.00 91.81 87 LYS A C 1
ATOM 680 O O . LYS A 1 87 ? 9.290 4.127 -19.264 1.00 91.81 87 LYS A O 1
ATOM 685 N N . VAL A 1 88 ? 9.083 6.300 -19.846 1.00 93.12 88 VAL A N 1
ATOM 686 C CA . VAL A 1 88 ? 8.912 6.839 -18.488 1.00 93.12 88 VAL A CA 1
ATOM 687 C C . VAL A 1 88 ? 7.587 6.361 -17.883 1.00 93.12 88 VAL A C 1
ATOM 689 O O . VAL A 1 88 ? 7.604 5.793 -16.794 1.00 93.12 88 VAL A O 1
ATOM 692 N N . MET A 1 89 ? 6.477 6.456 -18.625 1.00 91.44 89 MET A N 1
ATOM 693 C CA . MET A 1 89 ? 5.172 5.897 -18.234 1.00 91.44 89 MET A CA 1
ATOM 694 C C . MET A 1 89 ? 5.276 4.406 -17.905 1.00 91.44 89 MET A C 1
ATOM 696 O O . MET A 1 89 ? 4.818 3.956 -16.859 1.00 91.44 89 MET A O 1
ATOM 700 N N . THR A 1 90 ? 5.926 3.628 -18.776 1.00 92.12 90 THR A N 1
ATOM 701 C CA . THR A 1 90 ? 6.080 2.178 -18.580 1.00 92.12 90 THR A CA 1
ATOM 702 C C . THR A 1 90 ? 6.914 1.863 -17.341 1.00 92.12 90 THR A C 1
ATOM 704 O O . THR A 1 90 ? 6.523 1.016 -16.541 1.00 92.12 90 THR A O 1
ATOM 707 N N . ALA A 1 91 ? 8.049 2.543 -17.157 1.00 92.50 91 ALA A N 1
ATOM 708 C CA . ALA A 1 91 ? 8.899 2.359 -15.984 1.00 92.50 91 ALA A CA 1
ATOM 709 C C . ALA A 1 91 ? 8.162 2.735 -14.690 1.00 92.50 91 ALA A C 1
ATOM 711 O O . ALA A 1 91 ? 8.250 2.000 -13.706 1.00 92.50 91 ALA A O 1
ATOM 712 N N . THR A 1 92 ? 7.393 3.829 -14.719 1.00 91.75 92 THR A N 1
ATOM 713 C CA . THR A 1 92 ? 6.561 4.299 -13.603 1.00 91.75 92 THR A CA 1
ATOM 714 C C . THR A 1 92 ? 5.469 3.290 -13.269 1.00 91.75 92 THR A C 1
ATOM 716 O O . THR A 1 92 ? 5.319 2.916 -12.110 1.00 91.75 92 THR A O 1
ATOM 719 N N . HIS A 1 93 ? 4.743 2.786 -14.268 1.00 90.56 93 HIS A N 1
ATOM 720 C CA . HIS A 1 93 ? 3.715 1.765 -14.071 1.00 90.56 93 HIS A CA 1
ATOM 721 C C . HIS A 1 93 ? 4.295 0.478 -13.475 1.00 90.56 93 HIS A C 1
ATOM 723 O O . HIS A 1 93 ? 3.799 -0.016 -12.464 1.00 90.56 93 HIS A O 1
ATOM 729 N N . ALA A 1 94 ? 5.390 -0.029 -14.050 1.00 93.19 94 ALA A N 1
ATOM 730 C CA . ALA A 1 94 ? 6.063 -1.224 -13.550 1.00 93.19 94 ALA A CA 1
ATOM 731 C C . ALA A 1 94 ? 6.556 -1.044 -12.104 1.00 93.19 94 ALA A C 1
ATOM 733 O O . ALA A 1 94 ? 6.468 -1.977 -11.302 1.00 93.19 94 ALA A O 1
ATOM 734 N N . ALA A 1 95 ? 7.042 0.153 -11.754 1.00 92.06 95 ALA A N 1
ATOM 735 C CA . ALA A 1 95 ? 7.429 0.482 -10.388 1.00 92.06 95 ALA A CA 1
ATOM 736 C C . ALA A 1 95 ? 6.212 0.500 -9.456 1.00 92.06 95 ALA A C 1
ATOM 738 O O . ALA A 1 95 ? 6.282 -0.078 -8.377 1.00 92.06 95 ALA A O 1
ATOM 739 N N . ARG A 1 96 ? 5.081 1.085 -9.874 1.00 87.94 96 ARG A N 1
ATOM 740 C CA . ARG A 1 96 ? 3.841 1.104 -9.080 1.00 87.94 96 ARG A CA 1
ATOM 741 C C . ARG A 1 96 ? 3.380 -0.307 -8.710 1.00 87.94 96 ARG A C 1
ATOM 743 O O . ARG A 1 96 ? 3.173 -0.594 -7.531 1.00 87.94 96 ARG A O 1
ATOM 750 N N . GLU A 1 97 ? 3.319 -1.205 -9.690 1.00 89.25 97 GLU A N 1
ATOM 751 C CA . GLU A 1 97 ? 2.979 -2.618 -9.467 1.00 89.25 97 GLU A CA 1
ATOM 752 C C . GLU A 1 97 ? 3.980 -3.318 -8.534 1.00 89.25 97 GLU A C 1
ATOM 754 O O . GLU A 1 97 ? 3.596 -4.115 -7.671 1.00 89.25 97 GLU A O 1
ATOM 759 N N . ALA A 1 98 ? 5.267 -2.989 -8.665 1.00 91.19 98 ALA A N 1
ATOM 760 C CA . ALA A 1 98 ? 6.316 -3.545 -7.822 1.00 91.19 98 ALA A CA 1
ATOM 761 C C . ALA A 1 98 ? 6.204 -3.091 -6.364 1.00 91.19 98 ALA A C 1
ATOM 763 O O . ALA A 1 98 ? 6.435 -3.893 -5.465 1.00 91.19 98 ALA A O 1
ATOM 764 N N . ILE A 1 99 ? 5.809 -1.843 -6.093 1.00 85.69 99 ILE A N 1
ATOM 765 C CA . ILE A 1 99 ? 5.581 -1.379 -4.716 1.00 85.69 99 ILE A CA 1
ATOM 766 C C . ILE A 1 99 ? 4.408 -2.120 -4.103 1.00 85.69 99 ILE A C 1
ATOM 768 O O . ILE A 1 99 ? 4.498 -2.512 -2.945 1.00 85.69 99 ILE A O 1
ATOM 772 N N . CYS A 1 100 ? 3.304 -2.284 -4.838 1.00 82.81 100 CYS A N 1
ATOM 773 C CA . CYS A 1 100 ? 2.144 -3.010 -4.336 1.00 82.81 100 CYS A CA 1
ATOM 774 C C . CYS A 1 100 ? 2.563 -4.428 -3.936 1.00 82.81 100 CYS A C 1
ATOM 776 O O . CYS A 1 100 ? 2.325 -4.842 -2.802 1.00 82.81 100 CYS A O 1
ATOM 778 N N . SER A 1 101 ? 3.290 -5.113 -4.819 1.00 85.44 101 SER A N 1
ATOM 779 C CA . SER A 1 101 ? 3.792 -6.469 -4.586 1.00 85.44 101 SER A CA 1
ATOM 780 C C . SER A 1 101 ? 4.768 -6.515 -3.407 1.00 85.44 101 SER A C 1
ATOM 782 O O . SER A 1 101 ? 4.528 -7.219 -2.426 1.00 85.44 101 SER A O 1
ATOM 784 N N . ALA A 1 102 ? 5.804 -5.676 -3.408 1.00 84.50 102 ALA A N 1
ATOM 785 C CA . ALA A 1 102 ? 6.779 -5.608 -2.325 1.00 84.50 102 ALA A CA 1
ATOM 786 C C . ALA A 1 102 ? 6.118 -5.265 -0.983 1.00 84.50 102 ALA A C 1
ATOM 788 O O . ALA A 1 102 ? 6.383 -5.921 0.022 1.00 84.50 102 ALA A O 1
ATOM 789 N N . SER A 1 103 ? 5.194 -4.304 -0.962 1.00 78.69 103 SER A N 1
ATOM 790 C CA . SER A 1 103 ? 4.467 -3.909 0.248 1.00 78.69 103 SER A CA 1
ATOM 791 C C . SER A 1 103 ? 3.681 -5.069 0.842 1.00 78.69 103 SER A C 1
ATOM 793 O O . SER A 1 103 ? 3.659 -5.192 2.059 1.00 78.69 103 SER A O 1
ATOM 795 N N . THR A 1 104 ? 3.079 -5.941 0.029 1.00 75.81 104 THR A N 1
ATOM 796 C CA . THR A 1 104 ? 2.388 -7.134 0.552 1.00 75.81 104 THR A CA 1
ATOM 797 C C . THR A 1 104 ? 3.339 -8.157 1.171 1.00 75.81 104 THR A C 1
ATOM 799 O O . THR A 1 104 ? 2.983 -8.792 2.158 1.00 75.81 104 THR A O 1
ATOM 802 N N . VAL A 1 105 ? 4.558 -8.287 0.640 1.00 74.19 105 VAL A N 1
ATOM 803 C CA . VAL A 1 105 ? 5.577 -9.227 1.139 1.00 74.19 105 VAL A CA 1
ATOM 804 C C . VAL A 1 105 ? 6.255 -8.707 2.410 1.00 74.19 105 VAL A C 1
ATOM 806 O O . VAL A 1 105 ? 6.548 -9.474 3.329 1.00 74.19 105 VAL A O 1
ATOM 809 N N . ILE A 1 106 ? 6.530 -7.402 2.463 1.00 69.75 106 ILE A N 1
ATOM 810 C CA . ILE A 1 106 ? 7.278 -6.757 3.552 1.00 69.75 106 ILE A CA 1
ATOM 811 C C . ILE A 1 106 ? 6.354 -6.358 4.695 1.00 69.75 106 ILE A C 1
ATOM 813 O O . ILE A 1 106 ? 6.777 -6.358 5.854 1.00 69.75 106 ILE A O 1
ATOM 817 N N . ALA A 1 107 ? 5.090 -6.035 4.399 1.00 63.34 107 ALA A N 1
ATOM 818 C CA . ALA A 1 107 ? 4.097 -5.894 5.440 1.00 63.34 107 ALA A CA 1
ATOM 819 C C . ALA A 1 107 ? 4.011 -7.235 6.166 1.00 63.34 107 ALA A C 1
ATOM 821 O O . ALA A 1 107 ? 3.449 -8.209 5.678 1.00 63.34 107 ALA A O 1
ATOM 822 N N . ARG A 1 108 ? 4.561 -7.272 7.375 1.00 59.75 108 ARG A N 1
ATOM 823 C CA . ARG A 1 108 ? 4.062 -8.157 8.414 1.00 59.75 108 ARG A CA 1
ATOM 824 C C . ARG A 1 108 ? 2.899 -7.403 9.039 1.00 59.75 108 ARG A C 1
ATOM 826 O O . ARG A 1 108 ? 3.154 -6.634 9.970 1.00 59.75 108 ARG A O 1
ATOM 833 N N . PRO A 1 109 ? 1.654 -7.518 8.527 1.00 60.88 109 PRO A N 1
ATOM 834 C CA . PRO A 1 109 ? 0.530 -6.981 9.266 1.00 60.88 109 PRO A CA 1
ATOM 835 C C . PRO A 1 109 ? 0.614 -7.597 10.657 1.00 60.88 109 PRO A C 1
ATOM 837 O O . PRO A 1 109 ? 0.734 -8.818 10.804 1.00 60.88 109 PRO A O 1
ATOM 840 N N . LEU A 1 110 ? 0.655 -6.738 11.676 1.00 68.25 110 LEU A N 1
ATOM 841 C CA . LEU A 1 110 ? 0.556 -7.200 13.050 1.00 68.25 110 LEU A CA 1
ATOM 842 C C . LEU A 1 110 ? -0.656 -8.133 13.113 1.00 68.25 110 LEU A C 1
ATOM 844 O O . LEU A 1 110 ? -1.709 -7.764 12.579 1.00 68.25 110 LEU A O 1
ATOM 848 N N . PRO A 1 111 ? -0.536 -9.330 13.715 1.00 83.38 111 PRO A N 1
ATOM 849 C CA . PRO A 1 111 ? -1.693 -10.186 13.893 1.00 83.38 111 PRO A CA 1
ATOM 850 C C . PRO A 1 111 ? -2.803 -9.356 14.526 1.00 83.38 111 PRO A C 1
ATOM 852 O O . PRO A 1 111 ? -2.548 -8.650 15.507 1.00 83.38 111 PRO A O 1
ATOM 855 N N . TRP A 1 112 ? -4.018 -9.430 13.981 1.00 89.62 112 TRP A N 1
ATOM 856 C CA . TRP A 1 112 ? -5.169 -8.672 14.484 1.00 89.62 112 TRP A CA 1
ATOM 857 C C . TRP A 1 112 ? -5.353 -8.856 16.002 1.00 89.62 112 TRP A C 1
ATOM 859 O O . TRP A 1 112 ? -5.793 -7.951 16.698 1.00 89.62 112 TRP A O 1
ATOM 869 N N . SER A 1 113 ? -4.928 -10.000 16.549 1.00 90.12 113 SER A N 1
ATOM 870 C CA . SER A 1 113 ? -4.976 -10.325 17.978 1.00 90.12 113 SER A CA 1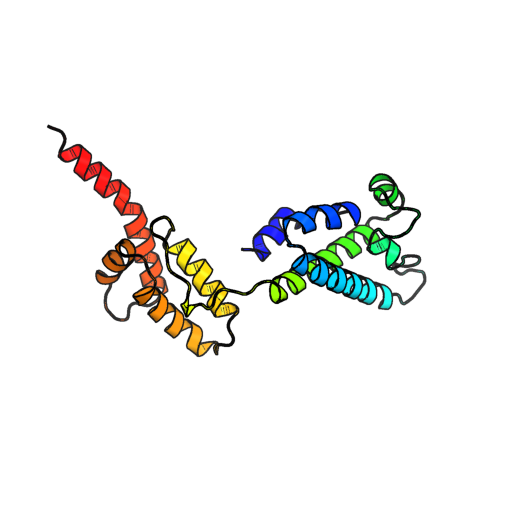
ATOM 871 C C . SER A 1 113 ? -4.063 -9.456 18.854 1.00 90.12 113 SER A C 1
ATOM 873 O O . SER A 1 113 ? -4.295 -9.344 20.058 1.00 90.12 113 SER A O 1
ATOM 875 N N . THR A 1 114 ? -3.036 -8.837 18.269 1.00 90.06 114 THR A N 1
ATOM 876 C CA . THR A 1 114 ? -2.052 -7.982 18.956 1.00 90.06 114 THR A CA 1
ATOM 877 C C . THR A 1 114 ? -2.366 -6.493 18.850 1.00 90.06 114 THR A C 1
ATOM 879 O O . THR A 1 114 ? -1.791 -5.692 19.588 1.00 90.06 114 THR A O 1
ATOM 882 N N . ILE A 1 115 ? -3.279 -6.112 17.955 1.00 91.81 115 ILE A N 1
ATOM 883 C CA . ILE A 1 115 ? -3.681 -4.723 17.760 1.00 91.81 115 ILE A CA 1
ATOM 884 C C . ILE A 1 115 ? -4.497 -4.278 18.975 1.00 91.81 115 ILE A C 1
ATOM 886 O O . ILE A 1 115 ? -5.404 -4.966 19.418 1.00 91.81 115 ILE A O 1
ATOM 890 N N . LYS A 1 116 ? -4.142 -3.133 19.556 1.00 94.44 116 LYS A N 1
ATOM 891 C CA . LYS A 1 116 ? -4.888 -2.480 20.637 1.00 94.44 116 LYS A CA 1
ATOM 892 C C . LYS A 1 116 ? -5.011 -0.996 20.320 1.00 94.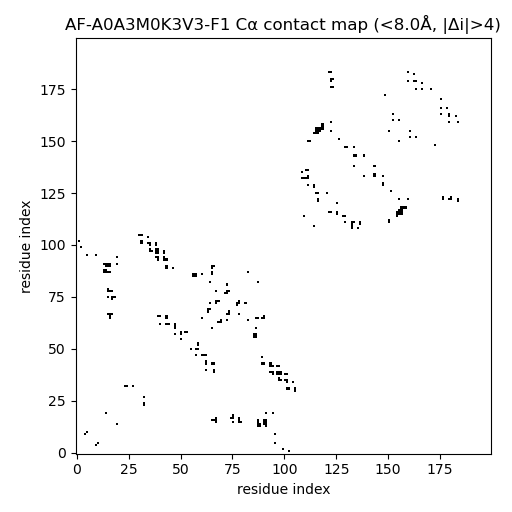44 116 LYS A C 1
ATOM 894 O O . LYS A 1 116 ? -4.121 -0.450 19.659 1.00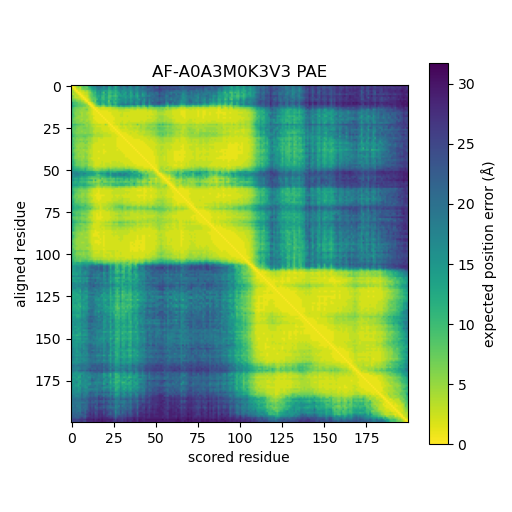 94.44 116 LYS A O 1
ATOM 899 N N . GLN A 1 117 ? -6.102 -0.380 20.762 1.00 95.25 117 GLN A N 1
ATOM 900 C CA . GLN A 1 117 ? -6.275 1.068 20.686 1.00 95.25 117 GLN A CA 1
ATOM 901 C C . GLN A 1 117 ? -5.367 1.713 21.735 1.00 95.25 117 GLN A C 1
ATOM 903 O O . GLN A 1 117 ? -5.401 1.313 22.902 1.00 95.25 117 GLN A O 1
ATOM 908 N N . SER A 1 118 ? -4.546 2.683 21.335 1.00 91.50 118 SER A N 1
ATOM 909 C CA . SER A 1 118 ? -3.786 3.481 22.304 1.00 91.50 118 SER A CA 1
ATOM 910 C C . SER A 1 118 ? -4.663 4.580 22.917 1.00 91.50 118 SER A C 1
ATOM 912 O O . SER A 1 118 ? -5.659 4.989 22.331 1.00 91.50 118 SER A O 1
ATOM 914 N N . GLU A 1 119 ? -4.292 5.099 24.090 1.00 88.94 119 GLU A N 1
ATOM 915 C CA . GLU A 1 119 ? -5.058 6.174 24.752 1.00 88.94 119 GLU A CA 1
ATOM 916 C C . GLU A 1 119 ? -5.080 7.491 23.948 1.00 88.94 119 GLU A C 1
ATOM 918 O O . GLU A 1 119 ? -5.940 8.338 24.166 1.00 88.94 119 GLU A O 1
ATOM 923 N N . SER A 1 120 ? -4.137 7.680 23.019 1.00 87.25 120 SER A N 1
ATOM 924 C CA . SER A 1 120 ? -4.043 8.871 22.164 1.00 87.25 120 SER A CA 1
ATOM 925 C C . SER A 1 120 ? -4.655 8.679 20.773 1.00 87.25 120 SER A C 1
ATOM 927 O O . SER A 1 120 ? -4.609 9.595 19.957 1.00 87.25 120 SER A O 1
ATOM 929 N N . GLU A 1 121 ? -5.124 7.476 20.453 1.00 89.56 121 GLU A N 1
ATOM 930 C CA . GLU A 1 121 ? -5.612 7.100 19.128 1.00 89.56 121 GLU A CA 1
ATOM 931 C C . GLU A 1 121 ? -7.140 7.147 19.076 1.00 89.56 121 GLU A C 1
ATOM 933 O O . GLU A 1 121 ? -7.815 6.609 19.958 1.00 89.56 121 GLU A O 1
ATOM 938 N N . SER A 1 122 ? -7.697 7.742 18.014 1.00 91.25 122 SER A N 1
ATOM 939 C CA . SER A 1 122 ? -9.152 7.774 17.838 1.00 91.25 122 SER A CA 1
ATOM 940 C C . SER A 1 122 ? -9.715 6.380 17.576 1.00 91.25 122 SER A C 1
ATOM 942 O O . SER A 1 122 ? -9.052 5.517 16.988 1.00 91.25 122 SER A O 1
ATOM 944 N N . PHE A 1 123 ? -10.982 6.163 17.933 1.00 93.00 123 PHE A N 1
ATOM 945 C CA . PHE A 1 123 ? -11.630 4.881 17.681 1.00 93.00 123 PHE A CA 1
ATOM 946 C C . PHE A 1 123 ? -11.594 4.481 16.200 1.00 93.00 123 PHE A C 1
ATOM 948 O O . PHE A 1 123 ? -11.317 3.329 15.871 1.00 93.00 123 PHE A O 1
ATOM 955 N N . THR A 1 124 ? -11.815 5.432 15.292 1.00 92.56 124 THR A N 1
ATOM 956 C CA . THR A 1 124 ? -11.816 5.180 13.843 1.00 92.56 124 THR A CA 1
ATOM 957 C C . THR A 1 124 ? -10.446 4.755 13.316 1.00 92.56 124 THR A C 1
ATOM 959 O O . THR A 1 124 ? -10.368 3.786 12.568 1.00 92.56 124 THR A O 1
ATOM 962 N N . GLN A 1 125 ? -9.360 5.398 13.760 1.00 90.38 125 GLN A N 1
ATOM 963 C CA . GLN A 1 125 ? -7.996 5.012 13.379 1.00 90.38 125 GLN A CA 1
ATOM 964 C C . GLN A 1 125 ? -7.666 3.589 13.836 1.00 90.38 125 GLN A C 1
ATOM 966 O O . GLN A 1 125 ? -7.085 2.802 13.083 1.00 90.38 125 GLN A O 1
ATOM 971 N N . PHE A 1 126 ? -8.080 3.240 15.054 1.00 93.81 126 PHE A N 1
ATOM 972 C CA . PHE A 1 126 ? -7.930 1.890 15.575 1.00 93.81 126 PHE A CA 1
ATOM 973 C C . PHE A 1 126 ? -8.719 0.861 14.748 1.00 93.81 126 PHE A C 1
ATOM 975 O O . PHE A 1 126 ? -8.154 -0.167 14.363 1.00 93.81 126 PHE A O 1
ATOM 982 N N . VAL A 1 127 ? -9.990 1.144 14.436 1.00 94.06 127 VAL A N 1
ATOM 983 C CA . VAL A 1 127 ? -10.847 0.275 13.609 1.00 94.06 127 VAL A CA 1
ATOM 984 C C . VAL A 1 127 ? -10.232 0.071 12.224 1.00 94.06 127 VAL A C 1
ATOM 986 O O . VAL A 1 127 ? -10.164 -1.067 11.766 1.00 94.06 127 VAL A O 1
ATOM 989 N N . ASP A 1 128 ? -9.710 1.123 11.591 1.00 91.62 128 ASP A N 1
ATOM 990 C CA . ASP A 1 128 ? -9.072 1.041 10.272 1.00 91.62 128 ASP A CA 1
ATOM 991 C C . ASP A 1 128 ? -7.843 0.119 10.283 1.00 91.62 128 ASP A C 1
ATOM 993 O O . ASP A 1 128 ? -7.674 -0.723 9.394 1.00 91.62 128 ASP A O 1
ATOM 997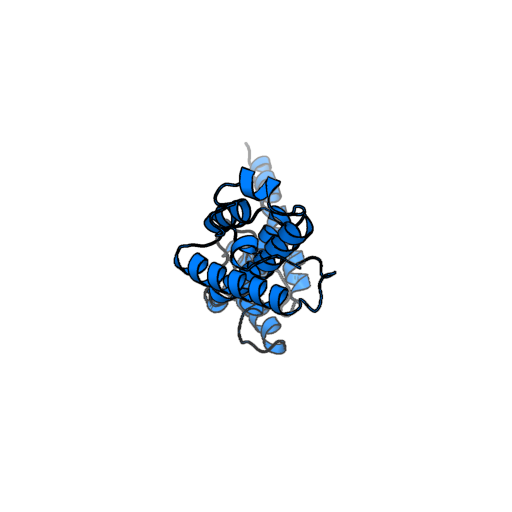 N N . ARG A 1 129 ? -6.979 0.232 11.304 1.00 91.31 129 ARG A N 1
ATOM 998 C CA . ARG A 1 129 ? -5.812 -0.658 11.449 1.00 91.31 129 ARG A CA 1
ATOM 999 C C . ARG A 1 129 ? -6.230 -2.106 11.675 1.00 91.31 129 ARG A C 1
ATOM 1001 O O . ARG A 1 129 ? -5.626 -3.014 11.103 1.00 91.31 129 ARG A O 1
ATOM 1008 N N . LEU A 1 130 ? -7.238 -2.319 12.515 1.00 92.75 130 LEU A N 1
ATOM 1009 C CA . LEU A 1 130 ? -7.748 -3.645 12.836 1.00 92.75 130 LEU A CA 1
ATOM 1010 C C . LEU A 1 130 ? -8.407 -4.302 11.615 1.00 92.75 130 LEU A C 1
ATOM 1012 O O . LEU A 1 130 ? -8.116 -5.461 11.322 1.00 92.75 130 LEU A O 1
ATOM 1016 N N . GLN A 1 131 ? -9.218 -3.554 10.864 1.00 91.88 131 GLN A N 1
ATOM 1017 C CA . GLN A 1 131 ? -9.835 -4.009 9.620 1.00 91.88 131 GLN A CA 1
ATOM 1018 C C . GLN A 1 131 ? -8.768 -4.385 8.588 1.00 91.88 131 GLN A C 1
ATOM 1020 O O . GLN A 1 131 ? -8.804 -5.491 8.059 1.00 91.88 131 GLN A O 1
ATOM 1025 N N . ALA A 1 132 ? -7.749 -3.544 8.386 1.00 86.94 132 ALA A N 1
ATOM 1026 C CA . ALA A 1 132 ? -6.657 -3.843 7.460 1.00 86.94 132 ALA A CA 1
ATOM 1027 C C . ALA A 1 132 ? -5.891 -5.131 7.829 1.00 86.94 132 ALA A C 1
ATOM 1029 O O . ALA A 1 132 ? -5.507 -5.911 6.951 1.00 86.94 132 ALA A O 1
ATOM 1030 N N . ALA A 1 133 ? -5.679 -5.383 9.126 1.00 88.12 133 ALA A N 1
ATOM 1031 C CA . ALA A 1 133 ? -5.038 -6.607 9.601 1.00 88.12 133 ALA A CA 1
ATOM 1032 C C . ALA A 1 133 ? -5.925 -7.848 9.427 1.00 88.12 133 ALA A C 1
ATOM 1034 O O . ALA A 1 133 ? -5.419 -8.918 9.090 1.00 88.12 133 ALA A O 1
ATOM 1035 N N . LEU A 1 134 ? -7.241 -7.716 9.622 1.00 90.88 134 LEU A N 1
ATOM 1036 C CA . LEU A 1 134 ? -8.201 -8.787 9.351 1.00 90.88 134 LEU A CA 1
ATOM 1037 C C . LEU A 1 134 ? -8.300 -9.084 7.855 1.00 90.88 134 LEU A C 1
ATOM 1039 O O . LEU A 1 134 ? -8.301 -10.254 7.467 1.00 90.88 134 LEU A O 1
ATOM 1043 N N . ASP A 1 135 ? -8.314 -8.054 7.015 1.00 87.94 135 ASP A N 1
ATOM 1044 C CA . ASP A 1 135 ? -8.374 -8.186 5.561 1.00 87.94 135 ASP A CA 1
ATOM 1045 C C . ASP A 1 135 ? -7.160 -8.935 5.017 1.00 87.94 135 ASP A C 1
ATOM 1047 O O . ASP A 1 135 ? -7.324 -9.835 4.194 1.00 87.94 135 ASP A O 1
ATOM 1051 N N . SER A 1 136 ? -5.983 -8.642 5.573 1.00 81.56 136 SER A N 1
ATOM 1052 C CA . SER A 1 136 ? -4.709 -9.284 5.228 1.00 81.56 136 SER A CA 1
ATOM 1053 C C . SER A 1 136 ? -4.507 -10.660 5.880 1.00 81.56 136 SER A C 1
ATOM 1055 O O . SER A 1 136 ? -3.507 -11.326 5.620 1.00 81.56 136 SER A O 1
ATOM 1057 N N . SER A 1 137 ? -5.410 -11.087 6.766 1.00 85.19 137 SER A N 1
ATOM 1058 C CA . SER A 1 137 ? -5.293 -12.371 7.459 1.00 85.19 137 SER A CA 1
ATOM 1059 C C . SER A 1 137 ? -5.834 -13.534 6.624 1.00 85.19 137 SER A C 1
ATOM 1061 O O . SER A 1 137 ? -6.701 -13.362 5.769 1.00 85.19 137 SER A O 1
ATOM 1063 N N . ALA A 1 138 ? -5.389 -14.749 6.950 1.00 86.75 138 ALA A N 1
ATOM 1064 C CA . ALA A 1 138 ? -5.895 -15.991 6.362 1.00 86.75 138 ALA A CA 1
ATOM 1065 C C . ALA A 1 138 ? -7.289 -16.412 6.886 1.00 86.75 138 ALA A C 1
ATOM 1067 O O . ALA A 1 138 ? -7.716 -17.542 6.653 1.00 86.75 138 ALA A O 1
ATOM 1068 N N . LEU A 1 139 ? -7.987 -15.547 7.636 1.00 88.88 139 LEU A N 1
ATOM 1069 C CA . LEU A 1 139 ? -9.330 -15.850 8.127 1.00 88.88 139 LEU A CA 1
ATOM 1070 C C . LEU A 1 139 ? -10.332 -15.935 6.962 1.00 88.88 139 LEU A C 1
ATOM 1072 O O . LEU A 1 139 ? -10.300 -15.074 6.076 1.00 88.88 139 LEU A O 1
ATOM 1076 N N . PRO A 1 140 ? -11.274 -16.896 6.996 1.00 93.06 140 PRO A N 1
ATOM 1077 C CA . PRO A 1 140 ? -12.415 -16.909 6.086 1.00 93.06 140 PRO A CA 1
ATOM 1078 C C . PRO A 1 140 ? -13.204 -15.598 6.163 1.00 93.06 140 PRO A C 1
ATOM 1080 O O . PRO A 1 140 ? -13.335 -15.014 7.244 1.00 93.06 140 PRO A O 1
ATOM 1083 N N . SER A 1 141 ? -13.756 -15.147 5.036 1.00 91.50 141 SER A N 1
ATOM 1084 C CA . SER A 1 141 ? -14.509 -13.887 4.942 1.00 91.50 141 SER A CA 1
ATOM 1085 C C . SER A 1 141 ? -15.652 -13.809 5.959 1.00 91.50 141 SER A C 1
ATOM 1087 O O . SER A 1 141 ? -15.871 -12.768 6.573 1.00 91.50 141 SER A O 1
ATOM 1089 N N . GLU A 1 142 ? -16.322 -14.931 6.213 1.00 93.25 142 GLU A N 1
ATOM 1090 C CA . GLU A 1 142 ? -17.436 -15.066 7.153 1.00 93.25 142 GLU A CA 1
ATOM 1091 C C . GLU A 1 142 ? -16.991 -14.909 8.616 1.00 93.25 142 GLU A C 1
ATOM 1093 O O . GLU A 1 142 ? -17.780 -14.504 9.468 1.00 93.25 142 GLU A O 1
ATOM 1098 N N . ALA A 1 143 ? -15.720 -15.198 8.919 1.00 93.75 143 ALA A N 1
ATOM 1099 C CA . ALA A 1 143 ? -15.158 -15.087 10.262 1.00 93.75 143 ALA A CA 1
ATOM 1100 C C . ALA A 1 143 ? -14.665 -13.668 10.588 1.00 93.75 143 ALA A C 1
ATOM 1102 O O . ALA A 1 143 ? -14.586 -13.306 11.763 1.00 93.75 143 ALA A O 1
ATOM 1103 N N . LYS A 1 144 ? -14.358 -12.839 9.580 1.00 93.25 144 LYS A N 1
ATOM 1104 C CA . LYS A 1 144 ? -13.774 -11.501 9.790 1.00 93.25 144 LYS A CA 1
ATOM 1105 C C . LYS A 1 144 ? -14.705 -10.566 10.567 1.00 93.25 144 LYS A C 1
ATOM 1107 O O . LYS A 1 144 ? -14.249 -9.889 11.483 1.00 93.25 144 LYS A O 1
ATOM 1112 N N . GLY A 1 145 ? -16.006 -10.574 10.265 1.00 92.25 145 GLY A N 1
ATOM 1113 C CA . GLY A 1 145 ? -17.005 -9.759 10.974 1.00 92.25 145 GLY A CA 1
ATOM 1114 C C . GLY A 1 145 ? -17.124 -10.099 12.470 1.00 92.25 145 GLY A C 1
ATOM 1115 O O . GLY A 1 145 ? -16.958 -9.209 13.307 1.00 92.25 145 GLY A O 1
ATOM 1116 N N . PRO A 1 146 ? -17.357 -11.373 12.838 1.00 92.06 146 PRO A N 1
ATOM 1117 C CA . PRO A 1 146 ? -17.364 -11.802 14.237 1.00 92.06 146 PRO A CA 1
ATOM 1118 C C . PRO A 1 146 ? -16.055 -11.509 14.983 1.00 92.06 146 PRO A C 1
ATOM 1120 O O . PRO A 1 146 ? -16.090 -11.065 16.131 1.00 92.06 146 PRO A O 1
ATOM 1123 N N . VAL A 1 147 ? -14.901 -11.710 14.336 1.00 94.81 147 VAL A N 1
ATOM 1124 C CA . VAL A 1 147 ? -13.595 -11.416 14.947 1.00 94.81 147 VAL A CA 1
ATOM 1125 C C . VAL A 1 147 ? -13.420 -9.916 15.177 1.00 94.81 147 VAL A C 1
ATOM 1127 O O . VAL A 1 147 ? -12.968 -9.532 16.255 1.00 94.81 147 VAL A O 1
ATOM 1130 N N . LEU A 1 148 ? -13.825 -9.066 14.227 1.00 94.19 148 LEU A N 1
ATOM 1131 C CA . LEU A 1 148 ? -13.822 -7.614 14.408 1.00 94.19 148 LEU A CA 1
ATOM 1132 C C . LEU A 1 148 ? -14.635 -7.219 15.644 1.00 94.19 148 LEU A C 1
ATOM 1134 O O . LEU A 1 148 ? -14.118 -6.513 16.505 1.00 94.19 148 LEU A O 1
ATOM 1138 N N . ALA A 1 149 ? -15.867 -7.718 15.776 1.00 91.00 149 ALA A N 1
ATOM 1139 C CA . ALA A 1 149 ? -16.733 -7.397 16.910 1.00 91.00 149 ALA A CA 1
ATOM 1140 C C . ALA A 1 149 ? -16.105 -7.776 18.267 1.00 91.00 149 ALA A C 1
ATOM 1142 O O . ALA A 1 149 ? -16.121 -6.972 19.203 1.00 91.00 149 ALA A O 1
ATOM 1143 N N . GLU A 1 150 ? -15.496 -8.961 18.374 1.00 91.44 150 GLU A N 1
ATOM 1144 C CA . GLU A 1 150 ? -14.812 -9.372 19.608 1.00 91.44 150 GLU A CA 1
ATOM 1145 C C . GLU A 1 150 ? -13.553 -8.533 19.877 1.00 91.44 150 GLU A C 1
ATOM 1147 O O . GLU A 1 150 ? -13.289 -8.153 21.020 1.00 91.44 150 GLU A O 1
ATOM 1152 N N . CYS A 1 151 ? -12.801 -8.176 18.836 1.00 94.00 151 CYS A N 1
ATOM 1153 C CA . CYS A 1 151 ? -11.638 -7.305 18.966 1.00 94.00 151 CYS A CA 1
ATOM 1154 C C . CYS A 1 151 ? -12.029 -5.909 19.458 1.00 94.00 151 CYS A C 1
ATOM 1156 O O . CYS A 1 151 ? -11.408 -5.412 20.394 1.00 94.00 151 CYS A O 1
ATOM 1158 N N . LEU A 1 152 ? -13.103 -5.308 18.934 1.00 92.88 152 LEU A N 1
ATOM 1159 C CA . LEU A 1 152 ? -13.616 -4.033 19.450 1.00 92.88 152 LEU A CA 1
ATOM 1160 C C . LEU A 1 152 ? -13.942 -4.135 20.947 1.00 92.88 152 LEU A C 1
ATOM 1162 O O . LEU A 1 152 ? -13.596 -3.251 21.726 1.00 92.88 152 LEU A O 1
ATOM 1166 N N . ARG A 1 153 ? -14.516 -5.251 21.396 1.00 88.56 153 ARG A N 1
ATOM 1167 C CA . ARG A 1 153 ? -14.825 -5.453 22.816 1.00 88.56 153 ARG A CA 1
ATOM 1168 C C . ARG A 1 153 ? -13.573 -5.585 23.693 1.00 88.56 153 ARG A C 1
ATOM 1170 O O . ARG A 1 153 ? -13.539 -5.068 24.811 1.00 88.56 153 ARG A O 1
ATOM 1177 N N . GLN A 1 154 ? -12.549 -6.285 23.211 1.00 91.81 154 GLN A N 1
ATOM 1178 C CA . GLN A 1 154 ? -11.372 -6.657 24.007 1.00 91.81 154 GLN A CA 1
ATOM 1179 C C . GLN A 1 154 ? -10.217 -5.660 23.928 1.00 91.81 154 GLN A C 1
ATOM 1181 O O . GLN A 1 154 ? -9.511 -5.435 24.915 1.00 91.81 154 GLN A O 1
ATOM 1186 N N . GLN A 1 155 ? -10.007 -5.067 22.760 1.00 95.25 155 GLN A N 1
ATOM 1187 C CA . GLN A 1 155 ? -8.775 -4.369 22.397 1.00 95.25 155 GLN A CA 1
ATOM 1188 C C . GLN A 1 155 ? -8.914 -2.842 22.391 1.00 95.25 155 GLN A C 1
ATOM 1190 O O . GLN A 1 155 ? -7.902 -2.152 22.274 1.00 95.25 155 GLN A O 1
ATOM 1195 N N . CYS A 1 156 ? -10.129 -2.316 22.572 1.00 95.00 156 CYS A N 1
ATOM 1196 C CA . CYS A 1 156 ? -10.357 -0.889 22.789 1.00 95.00 156 CYS A CA 1
ATOM 1197 C C . CYS A 1 156 ? -9.688 -0.373 24.074 1.00 95.00 156 CYS A C 1
ATOM 1199 O O . CYS A 1 156 ? -9.470 -1.135 25.032 1.00 95.00 156 CYS A O 1
ATOM 1201 N N . SER A 1 157 ? -9.415 0.934 24.096 1.00 94.75 157 SER A N 1
ATOM 1202 C CA . SER A 1 157 ? -8.919 1.651 25.274 1.00 94.75 157 SER A CA 1
ATOM 1203 C C . SER A 1 157 ? -9.958 1.632 26.400 1.00 94.75 157 SER A C 1
ATOM 1205 O O . SER A 1 157 ? -11.114 1.238 26.196 1.00 94.75 157 SER A O 1
ATOM 1207 N N . SER A 1 158 ? -9.565 2.033 27.613 1.00 91.88 158 SER A N 1
ATOM 1208 C CA . SER A 1 158 ? -10.514 2.071 28.734 1.00 91.88 158 SER A CA 1
ATOM 1209 C C . SER A 1 158 ? -11.660 3.048 28.466 1.00 91.88 158 SER A C 1
ATOM 1211 O O . SER A 1 158 ? -12.818 2.682 28.649 1.00 91.88 158 SER A O 1
ATOM 1213 N N . ALA A 1 159 ? -11.347 4.248 27.968 1.00 90.31 159 ALA A N 1
ATOM 1214 C CA . ALA A 1 159 ? -12.342 5.277 27.670 1.00 90.31 159 ALA A CA 1
ATOM 1215 C C . ALA A 1 159 ? -13.364 4.798 26.627 1.00 90.31 159 ALA A C 1
ATOM 1217 O O . ALA A 1 159 ? -14.573 4.896 26.831 1.00 90.31 159 ALA A O 1
ATOM 1218 N N . THR A 1 160 ? -12.892 4.183 25.543 1.00 92.56 160 THR A N 1
ATOM 1219 C CA . THR A 1 160 ? -13.770 3.625 24.512 1.00 92.56 160 THR A CA 1
ATOM 1220 C C . THR A 1 160 ? -14.610 2.473 25.055 1.00 92.56 160 THR A C 1
ATOM 1222 O O . THR A 1 160 ? -15.798 2.378 24.756 1.00 92.56 160 THR A O 1
ATOM 1225 N N . LYS A 1 161 ? -14.035 1.599 25.894 1.00 92.06 161 LYS A N 1
ATOM 1226 C CA . LYS A 1 161 ? -14.793 0.525 26.555 1.00 92.06 161 LYS A CA 1
ATOM 1227 C C . LYS A 1 161 ? -15.914 1.074 27.429 1.00 92.06 161 LYS A C 1
ATOM 1229 O O . LYS A 1 161 ? -16.983 0.469 27.458 1.00 92.06 161 LYS A O 1
ATOM 1234 N N . ASP A 1 162 ? -15.703 2.199 28.106 1.00 91.00 162 ASP A N 1
ATOM 1235 C CA . ASP A 1 162 ? -16.747 2.856 28.895 1.00 91.00 162 ASP A CA 1
ATOM 1236 C C . ASP A 1 162 ? -17.907 3.321 28.003 1.00 91.00 162 ASP A C 1
ATOM 1238 O O . ASP A 1 162 ? -19.065 3.041 28.317 1.00 91.00 162 ASP A O 1
ATOM 1242 N N . ILE A 1 163 ? -17.604 3.916 26.844 1.00 90.75 163 ILE A N 1
ATOM 1243 C CA . ILE A 1 163 ? -18.608 4.299 25.840 1.00 90.75 163 ILE A CA 1
ATOM 1244 C C . ILE A 1 163 ? -19.337 3.061 25.301 1.00 90.75 163 ILE A C 1
ATOM 1246 O O . ILE A 1 163 ? -20.566 3.044 25.239 1.00 90.75 163 ILE A O 1
ATOM 1250 N N . LEU A 1 164 ? -18.611 1.992 24.962 1.00 89.06 164 LEU A N 1
ATOM 1251 C CA . LEU A 1 164 ? -19.189 0.756 24.426 1.00 89.06 164 LEU A CA 1
ATOM 1252 C C . LEU A 1 164 ? -20.188 0.099 25.387 1.00 89.06 164 LEU A C 1
ATOM 1254 O O . LEU A 1 164 ? -21.164 -0.488 24.930 1.00 89.06 164 LEU A O 1
ATOM 1258 N N . ARG A 1 165 ? -19.998 0.218 26.709 1.00 89.38 165 ARG A N 1
ATOM 1259 C CA . ARG A 1 165 ? -20.953 -0.322 27.697 1.00 89.38 165 ARG A CA 1
ATOM 1260 C C . ARG A 1 165 ? -22.315 0.376 27.682 1.00 89.38 165 ARG A C 1
ATOM 1262 O O . ARG A 1 165 ? -23.266 -0.185 28.214 1.00 89.38 165 ARG A O 1
ATOM 1269 N N . SER A 1 166 ? -22.419 1.567 27.090 1.00 88.06 166 SER A N 1
ATOM 1270 C CA . SER A 1 166 ? -23.699 2.273 26.939 1.00 88.06 166 SER A CA 1
ATOM 1271 C C . SER A 1 166 ? -24.556 1.753 25.776 1.00 88.06 166 SER A C 1
ATOM 1273 O 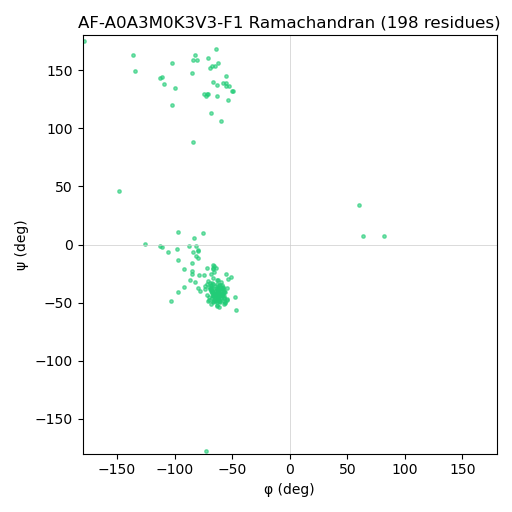O . SER A 1 166 ? -25.733 2.100 25.689 1.00 88.06 166 SER A O 1
ATOM 1275 N N . LEU A 1 167 ? -23.997 0.912 24.897 1.00 87.50 167 LEU A N 1
ATOM 1276 C CA . LEU A 1 167 ? -24.716 0.352 23.755 1.00 87.50 167 LEU A CA 1
ATOM 1277 C C . LEU A 1 167 ? -25.516 -0.908 24.123 1.00 87.50 167 LEU A C 1
ATOM 1279 O O . LEU A 1 167 ? -25.063 -1.718 24.937 1.00 87.50 167 LEU A O 1
ATOM 1283 N N . PRO A 1 168 ? -26.671 -1.140 23.470 1.00 85.38 168 PRO A N 1
ATOM 1284 C CA . PRO A 1 168 ? -27.399 -2.394 23.595 1.00 85.38 168 PRO A CA 1
ATOM 1285 C C . PRO A 1 168 ? -26.540 -3.608 23.193 1.00 85.38 168 PRO A C 1
ATOM 1287 O O . PRO A 1 168 ? -25.841 -3.553 22.169 1.00 85.38 168 PRO A O 1
ATOM 1290 N N . PRO A 1 169 ? -26.622 -4.734 23.927 1.00 79.50 169 PRO A N 1
ATOM 1291 C CA . PRO A 1 169 ? -26.001 -5.988 23.511 1.00 79.50 169 PRO A CA 1
ATOM 1292 C C . PRO A 1 169 ? -26.480 -6.407 22.115 1.00 79.50 169 PRO A C 1
ATOM 1294 O O . PRO A 1 169 ? -27.671 -6.343 21.819 1.00 79.50 169 PRO A O 1
ATOM 1297 N N . GLY A 1 170 ? -25.559 -6.852 21.257 1.00 78.88 170 GLY A N 1
ATOM 1298 C CA . GLY A 1 170 ? -25.887 -7.289 19.894 1.00 78.88 170 GLY A CA 1
ATOM 1299 C C . GLY A 1 170 ? -26.040 -6.164 18.864 1.00 78.88 170 GLY A C 1
ATOM 1300 O O . GLY A 1 170 ? -26.424 -6.443 17.730 1.00 78.88 170 GLY A O 1
ATOM 1301 N N . SER A 1 171 ? -25.718 -4.915 19.223 1.00 86.31 171 SER A N 1
ATOM 1302 C CA . SER A 1 171 ? -25.610 -3.814 18.255 1.00 86.31 171 SER A CA 1
ATOM 1303 C C . SER A 1 171 ? -24.664 -4.190 17.110 1.00 86.31 171 SER A C 1
ATOM 1305 O O . SER A 1 171 ? -23.588 -4.749 17.340 1.00 86.31 171 SER A O 1
ATOM 1307 N N . ASN A 1 172 ? -25.051 -3.886 15.869 1.00 89.69 172 ASN A N 1
ATOM 1308 C CA . ASN A 1 172 ? -24.182 -4.144 14.723 1.00 89.69 172 ASN A CA 1
ATOM 1309 C C . ASN A 1 172 ? -22.981 -3.177 14.719 1.00 89.69 172 ASN A C 1
ATOM 1311 O O . ASN A 1 172 ? -23.008 -2.112 15.337 1.00 89.69 172 ASN A O 1
ATOM 1315 N N . ILE A 1 173 ? -21.923 -3.537 13.989 1.00 88.81 173 ILE A N 1
ATOM 1316 C CA . ILE A 1 173 ? -20.666 -2.770 13.950 1.00 88.81 173 ILE A CA 1
ATOM 1317 C C . ILE A 1 173 ? -20.878 -1.325 13.469 1.00 88.81 173 ILE A C 1
ATOM 1319 O O . ILE A 1 173 ? -20.224 -0.412 13.968 1.00 88.81 173 ILE A O 1
ATOM 1323 N N . ALA A 1 174 ? -21.808 -1.083 12.542 1.00 90.31 174 ALA A N 1
ATOM 1324 C CA . ALA A 1 174 ? -22.063 0.265 12.039 1.00 90.31 174 ALA A CA 1
ATOM 1325 C C . ALA A 1 174 ? -22.703 1.171 13.107 1.00 90.31 174 ALA A C 1
ATOM 1327 O O . ALA A 1 174 ? -22.348 2.346 13.203 1.00 90.31 174 ALA A O 1
ATOM 1328 N N . ASP A 1 175 ? -23.613 0.632 13.923 1.00 91.00 175 ASP A N 1
ATOM 1329 C CA . ASP A 1 175 ? -24.185 1.338 15.075 1.00 91.00 175 ASP A CA 1
ATOM 1330 C C . ASP A 1 175 ? -23.124 1.623 16.138 1.00 91.00 175 ASP A C 1
ATOM 1332 O O . ASP A 1 175 ? -23.060 2.739 16.656 1.00 91.00 175 ASP A O 1
ATOM 1336 N N . VAL A 1 176 ? -22.245 0.650 16.400 1.00 91.44 176 VAL A N 1
ATOM 1337 C CA . VAL A 1 176 ? -21.105 0.819 17.311 1.00 91.44 176 VAL A CA 1
ATOM 1338 C C . VAL A 1 176 ? -20.216 1.978 16.859 1.00 91.44 176 VAL A C 1
ATOM 1340 O O . VAL A 1 176 ? -19.946 2.878 17.651 1.00 91.44 176 VAL A O 1
ATOM 1343 N N . ILE A 1 177 ? -19.810 1.998 15.584 1.00 91.69 177 ILE A N 1
ATOM 1344 C CA . ILE A 1 177 ? -18.949 3.056 15.037 1.00 91.69 177 ILE A CA 1
ATOM 1345 C C . ILE A 1 177 ? -19.618 4.424 15.151 1.00 91.69 177 ILE A C 1
ATOM 1347 O O . ILE A 1 177 ? -19.016 5.351 15.689 1.00 91.69 177 ILE A O 1
ATOM 1351 N N . ARG A 1 178 ? -20.878 4.552 14.715 1.00 91.31 178 ARG A N 1
ATOM 1352 C CA . ARG A 1 178 ? -21.608 5.826 14.801 1.00 91.31 178 ARG A CA 1
ATOM 1353 C C . ARG A 1 178 ? -21.685 6.358 16.228 1.00 91.31 178 ARG A C 1
ATOM 1355 O O . ARG A 1 178 ? -21.496 7.554 16.439 1.00 91.31 178 ARG A O 1
ATOM 1362 N N . HIS A 1 179 ? -21.980 5.485 17.187 1.00 91.50 179 HIS A N 1
ATOM 1363 C CA . HIS A 1 179 ? -22.135 5.873 18.584 1.00 91.50 179 HIS A CA 1
ATOM 1364 C C . HIS A 1 179 ? -20.810 6.304 19.205 1.00 91.50 179 HIS A C 1
ATOM 1366 O O . HIS A 1 179 ? -20.717 7.401 19.748 1.00 91.50 179 HIS A O 1
ATOM 1372 N N . VAL A 1 180 ? -19.765 5.485 19.068 1.00 91.94 180 VAL A N 1
ATOM 1373 C CA . VAL A 1 180 ? -18.464 5.771 19.685 1.00 91.94 180 VAL A CA 1
ATOM 1374 C C . VAL A 1 180 ? -17.843 7.038 19.109 1.00 91.94 180 VAL A C 1
ATOM 1376 O O . VAL A 1 180 ? -17.410 7.895 19.872 1.00 91.94 180 VAL A O 1
ATOM 1379 N N . THR A 1 181 ? -17.870 7.219 17.786 1.00 90.94 181 THR A N 1
ATOM 1380 C CA . THR A 1 181 ? -17.335 8.435 17.154 1.00 90.94 181 THR A CA 1
ATOM 1381 C C . THR A 1 181 ? -18.076 9.694 17.609 1.00 90.94 181 THR A C 1
ATOM 1383 O O . THR A 1 181 ? -17.459 10.742 17.794 1.00 90.94 181 THR A O 1
ATOM 1386 N N . LYS A 1 182 ? -19.394 9.605 17.828 1.00 90.69 182 LYS A N 1
ATOM 1387 C CA . LYS A 1 182 ? -20.182 10.722 18.354 1.00 90.69 182 LYS A CA 1
ATOM 1388 C C . LYS A 1 182 ? -19.792 11.054 19.797 1.00 90.69 182 LYS A C 1
ATOM 1390 O O . LYS A 1 182 ? -19.562 12.220 20.103 1.00 90.69 182 LYS A O 1
ATOM 1395 N N . GLU A 1 183 ? -19.710 10.056 20.672 1.00 89.12 183 GLU A N 1
ATOM 1396 C CA . GLU A 1 183 ? -19.393 10.269 22.089 1.00 89.12 183 GLU A CA 1
ATOM 1397 C C . GLU A 1 183 ? -17.935 10.718 22.303 1.00 89.12 183 GLU A C 1
ATOM 1399 O O . GLU A 1 183 ? -17.698 11.638 23.087 1.00 89.12 183 GLU A O 1
ATOM 1404 N N . GLU A 1 184 ? -16.964 10.177 21.551 1.00 85.88 184 GLU A N 1
ATOM 1405 C CA . GLU A 1 184 ? -15.569 10.659 21.563 1.00 85.88 184 GLU A CA 1
ATOM 1406 C C . GLU A 1 184 ? -15.478 12.145 21.178 1.00 85.88 184 GLU A C 1
ATOM 1408 O O . GLU A 1 184 ? -14.710 12.896 21.779 1.00 85.88 184 GLU A O 1
ATOM 1413 N N . HIS A 1 185 ? -16.292 12.601 20.217 1.00 83.94 185 HIS A N 1
ATOM 1414 C CA . HIS A 1 185 ? -16.335 14.009 19.818 1.00 83.94 185 HIS A CA 1
ATOM 1415 C C . HIS A 1 185 ? -16.992 14.915 20.873 1.00 83.94 185 HIS A C 1
ATOM 1417 O O . HIS A 1 185 ? -16.597 16.070 21.042 1.00 83.94 185 HIS A O 1
ATOM 1423 N N . LEU A 1 186 ? -17.993 14.406 21.597 1.00 83.88 186 LEU A N 1
ATOM 1424 C CA . LEU A 1 186 ? -18.701 15.157 22.635 1.00 83.88 186 LEU A CA 1
ATOM 1425 C C . LEU A 1 186 ? -17.916 15.243 23.952 1.00 83.88 186 LEU A C 1
ATOM 1427 O O . LEU A 1 186 ? -18.105 16.206 24.698 1.00 83.88 186 LEU A O 1
ATOM 1431 N N . ALA A 1 187 ? -17.029 14.288 24.244 1.00 79.19 187 ALA A N 1
ATOM 1432 C CA . ALA A 1 187 ? -16.310 14.224 25.517 1.00 79.19 187 ALA A CA 1
ATOM 1433 C C . ALA A 1 187 ? -15.487 15.495 25.846 1.00 79.19 187 ALA A C 1
ATOM 1435 O O . ALA A 1 187 ? -15.642 16.019 26.956 1.00 79.19 187 ALA A O 1
ATOM 1436 N N . PRO A 1 188 ? -14.694 16.080 24.921 1.00 77.12 188 PRO A N 1
ATOM 1437 C CA . PRO A 1 188 ? -13.995 17.343 25.174 1.00 77.12 188 PRO A CA 1
ATOM 1438 C C . PRO A 1 188 ? -14.951 18.512 25.448 1.00 77.12 188 PRO A C 1
ATOM 1440 O O . PRO A 1 188 ? -14.683 19.347 26.312 1.00 77.12 188 PRO A O 1
ATOM 1443 N N . ILE A 1 189 ? -16.093 18.551 24.753 1.00 75.81 189 ILE A N 1
ATOM 1444 C CA . ILE A 1 189 ? -17.108 19.603 24.904 1.00 75.81 189 ILE A CA 1
ATOM 1445 C C . ILE A 1 189 ? -17.750 19.510 26.292 1.00 75.81 189 ILE A C 1
ATOM 1447 O O . ILE A 1 189 ? -17.852 20.507 27.005 1.00 75.81 189 ILE A O 1
ATOM 1451 N N . GLN A 1 190 ? -18.129 18.305 26.721 1.00 76.94 190 GLN A N 1
ATOM 1452 C CA . GLN A 1 190 ? -18.701 18.069 28.046 1.00 76.94 190 GLN A CA 1
ATOM 1453 C C . GLN A 1 190 ? -17.706 18.391 29.172 1.00 76.94 190 GLN A C 1
ATOM 1455 O O . GLN A 1 190 ? -18.097 18.961 30.193 1.00 76.94 190 GLN A O 1
ATOM 1460 N N . ALA A 1 191 ? -16.421 18.070 28.992 1.00 75.00 191 ALA A N 1
ATOM 1461 C CA . ALA A 1 191 ? -15.366 18.401 29.948 1.00 75.00 191 ALA A CA 1
ATOM 1462 C C . ALA A 1 191 ? -15.154 19.921 30.074 1.00 75.00 191 ALA A C 1
ATOM 1464 O O . ALA A 1 191 ? -15.058 20.442 31.190 1.00 75.00 191 ALA A O 1
ATOM 1465 N N . ALA A 1 192 ? -15.158 20.643 28.950 1.00 76.81 192 ALA A N 1
ATOM 1466 C CA . ALA A 1 192 ? -15.053 22.100 28.929 1.00 76.81 192 ALA A CA 1
ATOM 1467 C C . ALA A 1 192 ? -16.252 22.765 29.626 1.00 76.81 192 ALA A C 1
ATOM 1469 O O . ALA A 1 192 ? -16.067 23.645 30.465 1.00 76.81 192 ALA A O 1
ATOM 1470 N N . VAL A 1 193 ? -17.473 22.288 29.356 1.00 77.19 193 VAL A N 1
ATOM 1471 C CA . VAL A 1 193 ? -18.700 22.781 30.005 1.00 77.19 193 VAL A CA 1
ATOM 1472 C C . VAL A 1 193 ? -18.672 22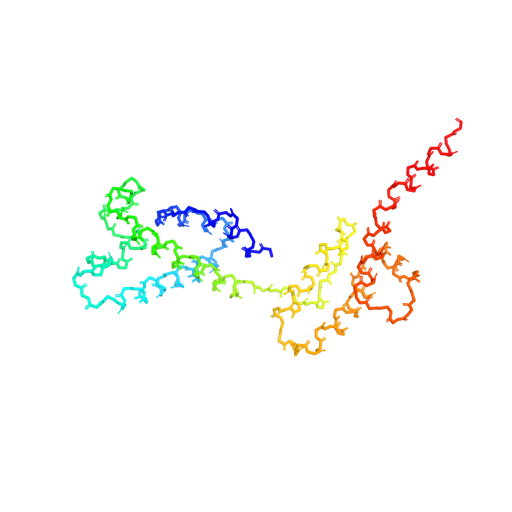.536 31.517 1.00 77.19 193 VAL A C 1
ATOM 1474 O O . VAL A 1 193 ? -18.956 23.451 32.285 1.00 77.19 193 VAL A O 1
ATOM 1477 N N . ARG A 1 194 ? -18.277 21.339 31.973 1.00 75.50 194 ARG A N 1
ATOM 1478 C CA . ARG A 1 194 ? -18.146 21.039 33.413 1.00 75.50 194 ARG A CA 1
ATOM 1479 C C . ARG A 1 194 ? -17.101 21.914 34.099 1.00 75.50 194 ARG A C 1
ATOM 1481 O O . ARG A 1 194 ? -17.316 22.335 35.229 1.00 75.50 194 ARG A O 1
ATOM 1488 N N . THR A 1 195 ? -15.991 22.195 33.422 1.00 77.69 195 THR A N 1
ATOM 1489 C CA . THR A 1 195 ? -14.953 23.089 33.948 1.00 77.69 195 THR A CA 1
ATOM 1490 C C . THR A 1 195 ? -15.477 24.518 34.068 1.00 77.69 195 THR A C 1
ATOM 1492 O O . THR A 1 195 ? -15.294 25.137 35.107 1.00 77.69 195 THR A O 1
ATOM 1495 N N . ALA A 1 196 ? -16.198 25.011 33.058 1.00 73.31 196 ALA A N 1
ATOM 1496 C CA . ALA A 1 196 ? -16.764 26.358 33.055 1.00 73.31 196 ALA A CA 1
ATOM 1497 C C . ALA A 1 196 ? -17.863 26.567 34.113 1.00 73.31 196 ALA A C 1
ATOM 1499 O O . ALA A 1 196 ? -17.963 27.651 34.674 1.00 73.31 196 ALA A O 1
ATOM 1500 N N . ILE A 1 197 ? -18.668 25.538 34.405 1.00 75.00 197 ILE A N 1
ATOM 1501 C CA . ILE A 1 197 ? -19.719 25.594 35.439 1.00 75.00 197 ILE A CA 1
ATOM 1502 C C . ILE A 1 197 ? -19.128 25.549 36.861 1.00 75.00 197 ILE A C 1
ATOM 1504 O O . ILE A 1 197 ? -19.738 26.071 37.788 1.00 75.00 197 ILE A O 1
ATOM 1508 N N . ASN A 1 198 ? -17.946 24.952 37.036 1.00 69.81 198 ASN A N 1
ATOM 1509 C CA . ASN A 1 198 ? -17.280 24.805 38.335 1.00 69.81 198 ASN A CA 1
ATOM 1510 C C . ASN A 1 198 ? -16.217 25.887 38.616 1.00 69.81 198 ASN A C 1
ATOM 1512 O O . ASN A 1 198 ? -15.447 25.735 39.567 1.00 69.81 198 ASN A O 1
ATOM 1516 N N . LEU A 1 199 ? -16.137 26.951 37.807 1.00 47.94 199 LEU A N 1
ATOM 1517 C C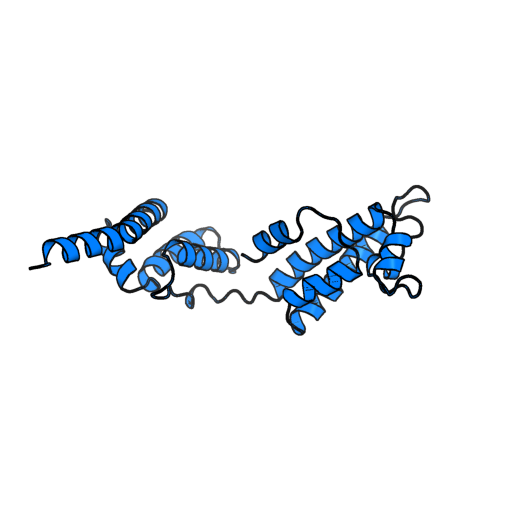A . LEU A 1 199 ? -15.324 28.116 38.162 1.00 47.94 199 LEU A CA 1
ATOM 1518 C C . LEU A 1 199 ? -16.043 28.925 39.267 1.00 47.94 199 LEU A C 1
ATOM 1520 O O . LEU A 1 199 ? -17.235 29.191 39.109 1.00 47.94 199 LEU A O 1
ATOM 1524 N N . PRO A 1 200 ? -15.353 29.277 40.371 1.00 55.09 200 PRO A N 1
ATOM 1525 C CA . PRO A 1 200 ? -15.924 30.037 41.486 1.00 55.09 200 PRO A CA 1
ATOM 1526 C C . PRO A 1 200 ? -16.279 31.484 41.125 1.00 55.09 200 PRO A C 1
ATOM 1528 O O . PRO A 1 200 ? -15.620 32.060 40.227 1.00 55.09 200 PRO A O 1
#